Protein 7LA7 (pdb70)

Structure (mmCIF, N/CA/C/O backbone):
data_7LA7
#
_entry.id   7LA7
#
_cell.length_a   52.450
_cell.length_b   38.276
_cell.length_c   78.690
_cell.angle_alpha   90.000
_cell.angle_beta   103.794
_cell.angle_gamma   90.000
#
_symmetry.space_group_name_H-M   'C 1 2 1'
#
loop_
_entity.id
_entity.type
_entity.pdbx_description
1 polymer 'variable lymphocyte receptor O6'
2 non-polymer 'PHOSPHATE ION'
3 water water
#
loop_
_atom_site.group_PDB
_atom_site.id
_atom_site.type_symbol
_atom_site.label_atom_id
_atom_site.label_alt_id
_atom_site.label_comp_id
_atom_site.label_asym_id
_atom_site.l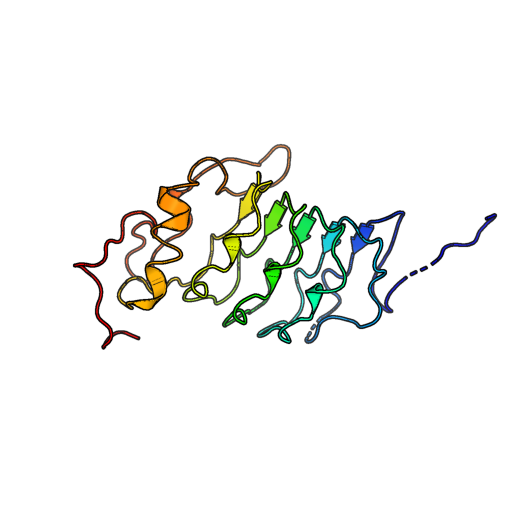abel_entity_id
_atom_site.label_seq_id
_atom_site.pdbx_PDB_ins_code
_atom_site.Cartn_x
_atom_site.Cartn_y
_atom_site.Cartn_z
_atom_site.occupancy
_atom_site.B_iso_or_equiv
_atom_site.auth_seq_id
_atom_site.auth_comp_id
_atom_site.auth_asym_id
_atom_site.auth_atom_id
_atom_site.pdbx_PDB_model_num
ATOM 1 N N . HIS A 1 7 ? -5.44656 -1.39407 43.86859 1.000 38.38487 -5 HIS A N 1
ATOM 2 C CA . HIS A 1 7 ? -4.59721 -2.23299 44.71072 1.000 38.90487 -5 HIS A CA 1
ATOM 3 C C . HIS A 1 7 ? -3.73569 -1.39702 45.66281 1.000 35.26487 -5 HIS A C 1
ATOM 4 O O . HIS A 1 7 ? -3.01335 -0.49199 45.23966 1.000 36.23487 -5 HIS A O 1
ATOM 11 N N . HIS A 1 8 ? -3.78441 -1.73951 46.94755 1.000 28.50487 -4 HIS A N 1
ATOM 12 C CA . HIS A 1 8 ? -3.13945 -0.93972 47.98597 1.000 26.17487 -4 HIS A CA 1
ATOM 13 C C . HIS A 1 8 ? -1.61420 -0.97753 47.86137 1.000 27.80487 -4 HIS A C 1
ATOM 14 O O . HIS A 1 8 ? -1.00435 -2.05203 47.91561 1.000 26.87487 -4 HIS A O 1
ATOM 21 N N . HIS A 1 9 ? -0.99687 0.20138 47.70729 1.000 25.53487 -3 HIS A N 1
ATOM 22 C CA . HIS A 1 9 ? 0.46320 0.32345 47.65320 1.000 26.81487 -3 HIS A CA 1
ATOM 23 C C . HIS A 1 9 ? 1.04739 -0.62224 46.60551 1.000 27.54487 -3 HIS A C 1
ATOM 24 O O . HIS A 1 9 ? 1.97412 -1.38715 46.86901 1.000 26.31487 -3 HIS A O 1
ATOM 31 N N . HIS A 1 10 ? 0.47865 -0.57390 45.40203 1.000 29.88487 -2 HIS A N 1
ATOM 32 C CA . HIS A 1 10 ? 0.89012 -1.48997 44.34396 1.000 33.79487 -2 HIS A CA 1
ATOM 33 C C . HIS A 1 10 ? 0.58192 -0.84570 43.00105 1.000 38.88487 -2 HIS A C 1
ATOM 34 O O . HIS A 1 10 ? -0.57036 -0.48491 42.74488 1.000 38.42487 -2 HIS A O 1
ATOM 41 N N . HIS A 1 11 ? 1.59003 -0.70612 42.14305 1.000 43.13487 -1 HIS A N 1
ATOM 42 C CA . HIS A 1 11 ? 1.35425 -0.20753 40.79626 1.000 47.15487 -1 HIS A CA 1
ATOM 43 C C . HIS A 1 11 ? 1.84475 -1.21960 39.76747 1.000 47.63487 -1 HIS A C 1
ATOM 44 O O . HIS A 1 11 ? 2.60912 -2.13474 40.08168 1.000 46.68487 -1 HIS A O 1
ATOM 51 N N . GLY A 1 12 ? 1.37756 -1.05039 38.53000 1.000 47.51487 0 GLY A N 1
ATOM 52 C CA . GLY A 1 12 ? 1.68217 -1.98363 37.45264 1.000 47.17487 0 GLY A CA 1
ATOM 53 C C . GLY A 1 12 ? 3.12267 -1.99094 36.97543 1.000 46.34487 0 GLY A C 1
ATOM 54 O O . GLY A 1 12 ? 3.95543 -1.24209 37.48699 1.000 47.28487 0 GLY A O 1
ATOM 55 N N . CYS A 1 14 ? 6.30087 -0.63236 34.68556 1.000 45.36874 2 CYS A N 1
ATOM 56 C CA . CYS A 1 14 ? 7.09130 0.54048 34.29277 1.000 40.66962 2 CYS A CA 1
ATOM 57 C C . CYS A 1 14 ? 8.51271 0.17427 33.86665 1.000 39.82439 2 CYS A C 1
ATOM 58 O O . CYS A 1 14 ? 9.22170 -0.51639 34.60558 1.000 41.38177 2 CYS A O 1
ATOM 61 N N . PRO A 1 15 ? 8.93202 0.65433 32.69142 1.000 35.48223 3 PRO A N 1
ATOM 62 C CA . PRO A 1 15 ? 10.30184 0.38999 32.22941 1.000 36.49145 3 PRO A CA 1
ATOM 63 C C . PRO A 1 15 ? 11.33616 0.93180 33.20394 1.000 37.27645 3 PRO A C 1
ATOM 64 O O . PRO A 1 15 ? 11.16559 2.00630 33.78381 1.000 36.15075 3 PRO A O 1
ATOM 68 N N . SER A 1 16 ? 12.41716 0.17207 33.38424 1.000 43.03276 4 SER A N 1
ATOM 69 C CA . SER A 1 16 ? 13.48748 0.60236 34.27355 1.000 44.56196 4 SER A CA 1
ATOM 70 C C . SER A 1 16 ? 14.05538 1.93389 33.81133 1.000 42.14315 4 SER A C 1
ATOM 71 O O . SER A 1 16 ? 14.19385 2.18035 32.60919 1.000 42.14329 4 SER A O 1
ATOM 74 N N . GLN A 1 17 ? 14.36313 2.80030 34.77845 1.000 44.15863 5 GLN A N 1
ATOM 75 C CA . GLN A 1 17 ? 14.82976 4.18157 34.61225 1.000 43.26416 5 GLN A CA 1
ATOM 76 C C . GLN A 1 17 ? 13.72865 5.14074 34.17562 1.000 41.05826 5 GLN A C 1
ATOM 77 O O . GLN A 1 17 ? 13.99309 6.34503 34.04769 1.000 40.36823 5 GLN A O 1
ATOM 83 N N . CYS A 1 18 ? 12.51574 4.66252 33.92164 1.000 31.13681 6 CYS A N 1
ATOM 84 C CA . CYS A 1 18 ? 11.39754 5.54615 33.64147 1.000 28.48457 6 CYS A CA 1
ATOM 85 C C . CYS A 1 18 ? 10.54384 5.68573 34.89440 1.000 29.09253 6 CYS A C 1
ATOM 86 O O . CYS A 1 18 ? 10.68367 4.92468 35.85648 1.000 31.33422 6 CYS A O 1
ATOM 89 N N . SER A 1 19 ? 9.67750 6.68995 34.89076 1.000 28.38846 7 SER A N 1
ATOM 90 C CA A SER A 1 19 ? 8.69216 6.89598 35.94198 0.500 28.40654 7 SER A CA 1
ATOM 91 C CA B SER A 1 19 ? 8.69218 6.86288 35.94455 0.500 28.44562 7 SER A CA 1
ATOM 92 C C . SER A 1 19 ? 7.29729 6.82452 35.33943 1.000 27.28537 7 SER A C 1
ATOM 93 O O . SER A 1 19 ? 7.04466 7.40311 34.27462 1.000 27.30135 7 SER A O 1
ATOM 98 N N . CYS A 1 20 ? 6.39289 6.13613 36.02652 1.000 29.36618 8 CYS A N 1
ATOM 99 C CA . CYS A 1 20 ? 5.05113 5.92026 35.50614 1.000 29.30938 8 CYS A CA 1
ATOM 100 C C . CYS A 1 20 ? 4.01704 6.32449 36.53700 1.000 30.17151 8 CYS A C 1
ATOM 101 O O . CYS A 1 20 ? 4.21324 6.11506 37.73634 1.000 32.47826 8 CYS A O 1
ATOM 104 N N . SER A 1 21 ? 2.91644 6.90604 36.05865 1.000 30.78537 9 SER A N 1
ATOM 105 C CA . SER A 1 21 ? 1.76452 7.21115 36.90192 1.000 31.39541 9 SER A CA 1
ATOM 106 C C . SER A 1 21 ? 0.51639 7.15726 36.03593 1.000 30.54231 9 SER A C 1
ATOM 107 O O . SER A 1 21 ? 0.45940 7.80502 34.98541 1.000 29.30705 9 SER A O 1
ATOM 110 N N . GLY A 1 22 ? -0.48125 6.38969 36.47920 1.000 29.55820 10 GLY A N 1
ATOM 111 C CA . GLY A 1 22 ? -1.64984 6.17172 35.64786 1.000 29.55522 10 GLY A CA 1
ATOM 112 C C . GLY A 1 22 ? -1.27503 5.65994 34.27194 1.000 29.95009 10 GLY A C 1
ATOM 113 O O . GLY A 1 22 ? -0.61592 4.62499 34.14282 1.000 30.16010 10 GLY A O 1
ATOM 114 N N . THR A 1 23 ? -1.67138 6.38923 33.23266 1.000 23.52877 11 THR A N 1
ATOM 115 C CA . THR A 1 23 ? -1.30275 6.04318 31.86760 1.000 22.42292 11 THR A CA 1
ATOM 116 C C . THR A 1 23 ? -0.21276 6.96912 31.31666 1.000 21.91949 11 THR A C 1
ATOM 117 O O . THR A 1 23 ? -0.04063 7.06621 30.09188 1.000 21.89055 11 THR A O 1
ATOM 121 N N . ASP A 1 24 ? 0.53125 7.63765 32.19538 1.000 25.52373 12 ASP A N 1
ATOM 122 C CA . ASP A 1 24 ? 1.68539 8.44533 31.81087 1.000 24.02243 12 ASP A CA 1
ATOM 123 C C . ASP A 1 24 ? 2.95524 7.62104 31.99204 1.000 24.94875 12 ASP A C 1
ATOM 124 O O . ASP A 1 24 ? 3.15905 7.01058 33.04326 1.000 25.47078 12 ASP A O 1
ATOM 129 N N . VAL A 1 25 ? 3.82587 7.64604 30.98767 1.000 19.75821 13 VAL A N 1
ATOM 130 C CA . VAL A 1 25 ? 5.12271 6.97820 31.06210 1.000 20.71686 13 VAL A CA 1
ATOM 131 C C . VAL A 1 25 ? 6.19159 8.01562 30.73836 1.000 19.94126 13 VAL A C 1
ATOM 132 O O . VAL A 1 25 ? 6.27321 8.50341 29.60102 1.000 18.68568 13 VAL A O 1
ATOM 136 N N . ASN A 1 26 ? 7.00602 8.36407 31.73320 1.000 23.56077 14 ASN A N 1
ATOM 137 C CA . ASN A 1 26 ? 8.02528 9.40380 31.56528 1.000 22.97495 14 ASN A CA 1
ATOM 138 C C . ASN A 1 26 ? 9.39681 8.73625 31.46525 1.000 24.46634 14 ASN A C 1
ATOM 139 O O . ASN A 1 26 ? 9.97570 8.32152 32.47301 1.000 25.45256 14 ASN A O 1
ATOM 144 N N . CYS A 1 27 ? 9.91009 8.62852 30.23606 1.000 21.66177 15 CYS A N 1
ATOM 145 C CA . CYS A 1 27 ? 11.23483 8.09028 29.96954 1.000 23.32661 15 CYS A CA 1
ATOM 146 C C . CYS A 1 27 ? 12.18056 9.17724 29.49407 1.000 23.91028 15 CYS A C 1
ATOM 147 O O . CYS A 1 27 ? 13.17470 8.88339 28.82070 1.000 24.71653 15 CYS A O 1
ATOM 150 N N . ASP A 1 28 ? 11.88565 10.42364 29.84781 1.000 24.51486 16 ASP A N 1
ATOM 151 C CA . ASP A 1 28 ? 12.69137 11.55611 29.42284 1.000 24.01804 16 ASP A CA 1
ATOM 152 C C . ASP A 1 28 ? 13.99602 11.59007 30.20306 1.000 25.65036 16 ASP A C 1
ATOM 153 O O . ASP A 1 28 ? 13.99743 11.52357 31.43292 1.000 25.92658 16 ASP A O 1
ATOM 158 N N . GLY A 1 29 ? 15.10772 11.70994 29.48622 1.000 23.94484 17 GLY A N 1
ATOM 159 C CA . GLY A 1 29 ? 16.38057 11.93307 30.14533 1.000 28.25058 17 GLY A CA 1
ATOM 160 C C . GLY A 1 29 ? 16.99412 10.70313 30.75419 1.000 30.75210 17 GLY A C 1
ATOM 161 O O . GLY A 1 29 ? 17.77243 10.81342 31.70694 1.000 31.66052 17 GLY A O 1
ATOM 162 N N . ALA A 1 30 ? 16.65331 9.52380 30.26228 1.000 34.24814 18 ALA A N 1
ATOM 163 C CA . ALA A 1 30 ? 17.30246 8.30592 30.71961 1.000 36.63951 18 ALA A CA 1
ATOM 164 C C . ALA A 1 30 ? 18.48504 7.89703 29.83545 1.000 39.43290 18 ALA A C 1
ATOM 165 O O . ALA A 1 30 ? 19.01553 6.79815 30.01060 1.000 41.48858 18 ALA A O 1
ATOM 167 N N . ARG A 1 31 ? 18.93793 8.77614 28.93711 1.000 39.35962 19 ARG A N 1
ATOM 168 C CA . ARG A 1 31 ? 19.74002 8.40443 27.76435 1.000 39.58831 19 ARG A CA 1
ATOM 169 C C . ARG A 1 31 ? 18.90396 7.52334 26.83887 1.000 39.79949 19 ARG A C 1
ATOM 170 O O . ARG A 1 31 ? 19.00072 6.30338 26.85581 1.000 41.74664 19 ARG A O 1
ATOM 172 N N . ALA A 1 33 ? 19.61996 5.44558 24.31161 1.000 44.18857 21 ALA A N 1
ATOM 173 C CA . ALA A 1 33 ? 20.06704 5.34438 22.92746 1.000 43.93927 21 ALA A CA 1
ATOM 174 C C . ALA A 1 33 ? 19.08633 4.49554 22.12350 1.000 44.27764 21 ALA A C 1
ATOM 175 O O . ALA A 1 33 ? 19.17794 4.40709 20.88418 1.000 44.01672 21 ALA A O 1
ATOM 177 N N . SER A 1 34 ? 18.14345 3.87631 22.83618 1.000 42.92960 22 SER A N 1
ATOM 178 C CA . SER A 1 34 ? 17.14701 2.99636 22.23795 1.000 42.58570 22 SER A CA 1
ATOM 179 C C . SER A 1 34 ? 15.87990 3.09417 23.07331 1.000 41.36690 22 SER A C 1
ATOM 180 O O . SER A 1 34 ? 15.94223 3.38490 24.26474 1.000 41.92110 22 SER A O 1
ATOM 183 N N . VAL A 1 35 ? 14.73538 2.87352 22.43997 1.000 38.76237 23 VAL A N 1
ATOM 184 C CA . VAL A 1 35 ? 13.45363 2.95212 23.15671 1.000 36.81156 23 VAL A CA 1
ATOM 185 C C . VAL A 1 35 ? 13.34840 1.78130 24.13052 1.000 37.45270 23 VAL A C 1
ATOM 186 O O . VAL A 1 35 ? 13.54437 0.62265 23.72033 1.000 38.12045 23 VAL A O 1
ATOM 190 N N . PRO A 1 36 ? 13.02950 2.01457 25.40645 1.000 33.30910 24 PRO A N 1
ATOM 191 C 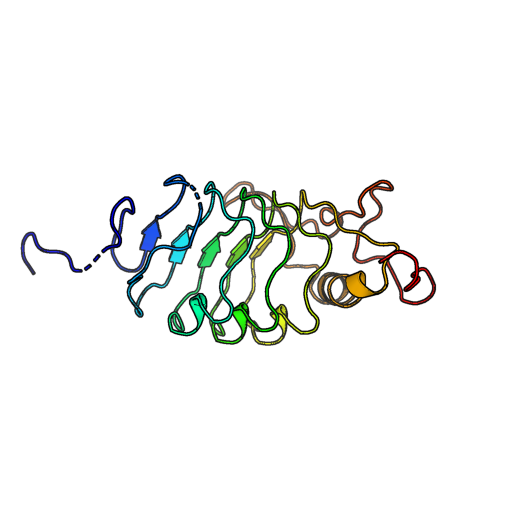CA . PRO A 1 36 ? 12.92680 0.89763 26.34806 1.000 34.52253 24 PRO A CA 1
ATOM 192 C C . PRO A 1 36 ? 11.85828 -0.09771 25.93304 1.000 33.67056 24 PRO A C 1
ATOM 193 O O . PRO A 1 36 ? 10.86183 0.25023 25.29633 1.000 31.24806 24 PRO A O 1
ATOM 197 N N . ALA A 1 37 ? 12.08607 -1.35292 26.30497 1.000 46.03094 25 ALA A N 1
ATOM 198 C CA . ALA A 1 37 ? 11.11591 -2.41319 26.09705 1.000 46.81058 25 ALA A CA 1
ATOM 199 C C . ALA A 1 37 ? 10.01021 -2.34494 27.14773 1.000 47.36038 25 ALA A C 1
ATOM 200 O O . ALA A 1 37 ? 10.17419 -1.76886 28.22858 1.000 47.76944 25 ALA A O 1
ATOM 202 N N . ALA A 1 38 ? 8.86614 -2.93525 26.80215 1.000 34.84393 26 ALA A N 1
ATOM 203 C CA . ALA A 1 38 ? 7.76591 -3.17188 27.73733 1.000 36.07292 26 ALA A CA 1
ATOM 204 C C . ALA A 1 38 ? 7.14296 -1.87102 28.23633 1.000 34.60491 26 ALA A C 1
ATOM 205 O O . ALA A 1 38 ? 6.81784 -1.72452 29.41943 1.000 35.71886 26 ALA A O 1
ATOM 207 N N . ILE A 1 39 ? 6.97331 -0.91721 27.33564 1.000 28.69647 27 ILE A N 1
ATOM 208 C CA . ILE A 1 39 ? 6.07762 0.19269 27.64943 1.000 27.33002 27 ILE A CA 1
ATOM 209 C C . ILE A 1 39 ? 4.64419 -0.32915 27.62955 1.000 27.44789 27 ILE A C 1
ATOM 210 O O . ILE A 1 39 ? 4.23824 -0.95058 26.63820 1.000 27.95059 27 ILE A O 1
ATOM 215 N N . PRO A 1 40 ? 3.85253 -0.11866 28.67704 1.000 28.23751 28 PRO A N 1
ATOM 216 C CA . PRO A 1 40 ? 2.53188 -0.76496 28.74807 1.000 29.15407 28 PRO A CA 1
ATOM 217 C C . PRO A 1 40 ? 1.63770 -0.36725 27.57919 1.000 27.74537 28 PRO A C 1
ATOM 218 O O . PRO A 1 40 ? 1.64083 0.77814 27.13438 1.000 26.72573 28 PRO A O 1
ATOM 222 N N . ILE A 1 41 ? 0.87205 -1.33287 27.06323 1.000 29.35870 29 ILE A N 1
ATOM 223 C CA . ILE A 1 41 ? 0.06573 -1.04271 25.88216 1.000 28.48285 29 ILE A CA 1
ATOM 224 C C . ILE A 1 41 ? -1.10810 -0.12879 26.19291 1.000 28.52491 29 ILE A C 1
ATOM 225 O O . ILE A 1 41 ? -1.76001 0.37774 25.26756 1.000 28.05416 29 ILE A O 1
ATOM 230 N N . THR A 1 42 ? -1.38675 0.11308 27.46768 1.000 25.74299 30 THR A N 1
ATOM 231 C CA . THR A 1 42 ? -2.42317 1.05006 27.86661 1.000 26.01136 30 THR A CA 1
ATOM 232 C C . THR A 1 42 ? -1.91484 2.47723 27.97760 1.000 24.11840 30 THR A C 1
ATOM 233 O O . THR A 1 42 ? -2.68798 3.36318 28.35849 1.000 25.34154 30 THR A O 1
ATOM 237 N N . THR A 1 43 ? -0.63777 2.71068 27.68211 1.000 22.86624 31 THR A N 1
ATOM 238 C CA . THR A 1 43 ? -0.04627 4.02787 27.84731 1.000 21.47373 31 THR A CA 1
ATOM 239 C C . THR A 1 43 ? -0.75247 5.04699 26.96622 1.000 20.78261 31 THR A C 1
ATOM 240 O O . THR A 1 43 ? -0.97633 4.80063 25.77997 1.000 21.10922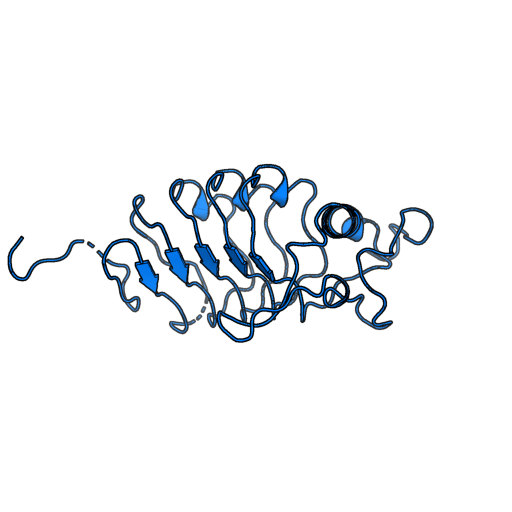 31 THR A O 1
ATOM 244 N N . GLN A 1 44 ? -1.10816 6.19271 27.54432 1.000 21.25227 32 GLN A N 1
ATOM 245 C CA . GLN A 1 44 ? -1.66931 7.29997 26.77480 1.000 21.47281 32 GLN A CA 1
ATOM 246 C C . GLN A 1 44 ? -0.70999 8.45596 26.53817 1.000 20.37690 32 GLN A C 1
ATOM 247 O O . GLN A 1 44 ? -0.80635 9.11905 25.50535 1.000 20.10985 32 GLN A O 1
ATOM 253 N N . ARG A 1 45 ? 0.20006 8.74518 27.46734 1.000 19.63422 33 ARG A N 1
ATOM 254 C CA . ARG A 1 45 ? 1.17088 9.81154 27.24624 1.000 18.53864 33 ARG A CA 1
ATOM 255 C C . ARG A 1 45 ? 2.57133 9.25906 27.47316 1.000 18.56021 33 ARG A C 1
ATOM 256 O O . ARG A 1 45 ? 2.84075 8.66975 28.51998 1.000 19.14364 33 ARG A O 1
ATOM 264 N N . LEU A 1 46 ? 3.45340 9.46236 26.49609 1.000 15.19827 34 LEU A N 1
ATOM 265 C CA . LEU A 1 46 ? 4.78515 8.86324 26.49885 1.000 15.22929 34 LEU A CA 1
ATOM 266 C C . LEU A 1 46 ? 5.83129 9.94056 26.22880 1.000 14.54324 34 LEU A C 1
ATOM 267 O O . LEU A 1 46 ? 5.80787 10.58325 25.16694 1.000 14.19003 34 LEU A O 1
ATOM 272 N N . TRP A 1 47 ? 6.76198 10.11714 27.17472 1.000 16.83015 35 TRP A N 1
ATOM 273 C CA . TRP A 1 47 ? 7.91036 11.00728 26.98288 1.000 16.32672 35 TRP A CA 1
ATOM 274 C C . TRP A 1 47 ? 9.15264 10.19088 26.63263 1.000 16.83408 35 TRP A C 1
ATOM 275 O O . TRP A 1 47 ? 9.63414 9.39701 27.45498 1.000 17.37630 35 TRP A O 1
ATOM 286 N N . LEU A 1 48 ? 9.70730 10.42610 25.43436 1.000 15.27463 36 LEU A N 1
ATOM 287 C CA . LEU A 1 48 ? 10.98488 9.83733 25.03930 1.000 15.50094 36 LEU A CA 1
ATOM 288 C C . LEU A 1 48 ? 12.01085 10.92063 24.71619 1.000 15.01020 36 LEU A C 1
ATOM 289 O O . LEU A 1 48 ? 13.01096 10.65736 24.03889 1.000 15.09402 36 LEU A O 1
ATOM 294 N N . SER A 1 49 ? 11.75357 12.12682 25.18346 1.000 16.93760 37 SER A N 1
ATOM 295 C CA . SER A 1 49 ? 12.59510 13.27511 24.92435 1.000 17.61773 37 SER A CA 1
ATOM 296 C C . SER A 1 49 ? 13.90854 13.19538 25.71359 1.000 18.32155 37 SER A C 1
ATOM 297 O O . SER A 1 49 ? 14.04680 12.47586 26.71145 1.000 18.10106 37 SER A O 1
ATOM 300 N N . ASN A 1 50 ? 14.90302 13.93458 25.22737 1.000 21.50613 38 ASN A N 1
ATOM 301 C CA . ASN A 1 50 ? 16.14981 14.11354 25.97538 1.000 21.91367 38 ASN A CA 1
ATOM 302 C C . ASN A 1 50 ? 16.85942 12.77868 26.18441 1.000 21.83993 38 ASN A C 1
ATOM 303 O O . ASN A 1 50 ? 17.37781 12.47817 27.2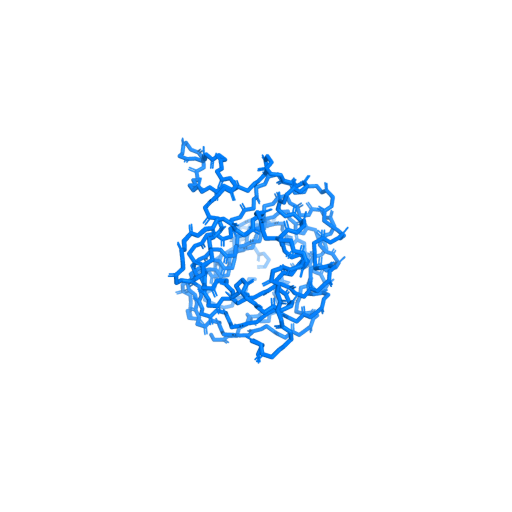5884 1.000 23.72075 38 ASN A O 1
ATOM 308 N N . ASN A 1 51 ? 16.87241 11.96233 25.14323 1.000 20.64690 39 ASN A N 1
ATOM 309 C CA . ASN A 1 51 ? 17.56907 10.69540 25.19826 1.000 20.66193 39 ASN A CA 1
ATOM 310 C C . ASN A 1 51 ? 18.64412 10.71956 24.12565 1.000 21.13488 39 ASN A C 1
ATOM 311 O O . ASN A 1 51 ? 19.08888 11.79118 23.70704 1.000 21.98782 39 ASN A O 1
ATOM 316 N N . GLN A 1 52 ? 19.11586 9.57656 23.71654 1.000 23.09279 40 GLN A N 1
ATOM 317 C CA . GLN A 1 52 ? 20.21151 9.61522 22.77164 1.000 23.67946 40 GLN A CA 1
ATOM 318 C C . GLN A 1 52 ? 19.79985 9.10789 21.41639 1.000 22.79172 40 GLN A C 1
ATOM 319 O O . GLN A 1 52 ? 20.63361 8.57343 20.68277 1.000 24.60715 40 GLN A O 1
ATOM 325 N N . LEU A 1 53 ? 18.52274 9.26457 21.06279 1.000 15.57158 41 LEU A N 1
ATOM 326 C CA . LEU A 1 53 ? 18.01277 8.52375 19.91721 1.000 15.34269 41 LEU A CA 1
ATOM 327 C C . LEU A 1 53 ? 18.46331 9.17159 18.61472 1.000 14.72751 41 LEU A C 1
ATOM 328 O O . LEU A 1 53 ? 18.24660 10.36517 18.38889 1.000 15.03850 41 LEU A O 1
ATOM 333 N N . THR A 1 54 ? 19.06854 8.37240 17.73162 1.000 15.42682 42 THR A N 1
ATOM 334 C CA . THR A 1 54 ? 19.35349 8.85233 16.38469 1.000 15.33499 42 THR A CA 1
ATOM 335 C C . THR A 1 54 ? 18.51047 8.15783 15.33177 1.000 15.49834 42 THR A C 1
ATOM 336 O O . THR A 1 54 ? 18.46059 8.63374 14.19431 1.000 15.56461 42 THR A O 1
ATOM 340 N N . LYS A 1 55 ? 17.87240 7.04328 15.68254 1.000 18.23514 43 LYS A N 1
ATOM 341 C CA . LYS A 1 55 ? 16.94936 6.33778 14.80318 1.000 17.82579 43 LYS A CA 1
ATOM 342 C C . LYS A 1 55 ? 15.90639 5.64545 15.67122 1.000 18.19122 43 LYS A C 1
ATOM 343 O O . LYS A 1 55 ? 16.07304 5.51248 16.88478 1.000 19.08202 43 LYS A O 1
ATOM 349 N N . LEU A 1 56 ? 14.85361 5.15574 15.03628 1.000 15.86817 44 LEU A N 1
ATOM 350 C CA . LEU A 1 56 ? 13.83866 4.35239 15.70998 1.000 16.17156 44 LEU A CA 1
ATOM 351 C C . LEU A 1 56 ? 13.69146 3.02341 14.98653 1.000 16.51481 44 LEU A C 1
ATOM 352 O O . LEU A 1 56 ? 13.81699 2.96830 13.75929 1.000 17.94423 44 LEU A O 1
ATOM 357 N N . ASP A 1 57 ? 13.44651 1.95539 15.73695 1.000 19.07915 45 ASP A N 1
ATOM 358 C CA . ASP A 1 57 ? 13.07207 0.69044 15.12153 1.000 19.97460 45 ASP A CA 1
ATOM 359 C C . ASP A 1 57 ? 11.72188 0.83795 14.42001 1.000 20.19545 45 ASP A C 1
ATOM 360 O O . ASP A 1 57 ? 10.79424 1.38567 15.00767 1.000 20.67641 45 ASP A O 1
ATOM 365 N N . PRO A 1 58 ? 11.57958 0.40041 13.16829 1.000 20.52481 46 PRO A N 1
ATOM 366 C CA . PRO A 1 58 ? 10.25014 0.43148 12.54908 1.000 20.15694 46 PRO A CA 1
ATOM 367 C C . PRO A 1 58 ? 9.30300 -0.39031 13.41067 1.000 21.53511 46 PRO A C 1
ATOM 368 O O . PRO A 1 58 ? 9.67673 -1.43615 13.93759 1.000 23.13651 46 PRO A O 1
ATOM 372 N N . GLY A 1 59 ? 8.08430 0.07994 13.56824 1.000 23.32095 47 GLY A N 1
ATOM 373 C CA . GLY A 1 59 ? 7.13755 -0.67642 14.37420 1.000 23.61397 47 GLY A CA 1
ATOM 374 C C . GLY A 1 59 ? 7.24743 -0.49050 15.87841 1.000 22.55217 47 GLY A C 1
ATOM 375 O O . GLY A 1 59 ? 6.42370 -1.06621 16.61024 1.000 23.79140 47 GLY A O 1
ATOM 376 N N . VAL A 1 60 ? 8.21850 0.30548 16.36081 1.000 18.87723 48 VAL A N 1
ATOM 377 C CA . VAL A 1 60 ? 8.46636 0.42703 17.80108 1.000 19.27375 48 VAL A CA 1
ATOM 378 C C . VAL A 1 60 ? 7.20139 0.84185 18.56270 1.000 19.44266 48 VAL A C 1
ATOM 379 O O . VAL A 1 60 ? 6.97448 0.37811 19.68535 1.000 20.34203 48 VAL A O 1
ATOM 383 N N . PHE A 1 61 ? 6.32536 1.64688 17.94617 1.000 16.21619 49 PHE A N 1
ATOM 384 C CA . PHE A 1 61 ? 5.12300 2.17029 18.59573 1.000 16.74339 49 PHE A CA 1
ATOM 385 C C . PHE A 1 61 ? 3.85187 1.40251 18.25150 1.000 18.12149 49 PHE A C 1
ATOM 386 O O . PHE A 1 61 ? 2.76646 1.80081 18.70543 1.000 19.02235 49 PHE A O 1
ATOM 394 N N . ASP A 1 62 ? 3.94854 0.31662 17.48199 1.000 23.79600 50 ASP A N 1
ATOM 395 C CA . ASP A 1 62 ? 2.74875 -0.25285 16.86136 1.000 24.44017 50 ASP A CA 1
ATOM 396 C C . ASP A 1 62 ? 1.76479 -0.81537 17.87651 1.000 25.66858 50 ASP A C 1
ATOM 397 O O . ASP A 1 62 ? 0.55969 -0.87138 17.59771 1.000 26.97793 50 ASP A O 1
ATOM 402 N N . SER A 1 63 ? 2.23354 -1.22410 19.04978 1.000 23.00751 51 SER A N 1
ATOM 403 C CA . SER A 1 63 ? 1.32284 -1.73262 20.06978 1.000 24.50772 51 SER A CA 1
ATOM 404 C C . SER A 1 63 ? 0.71772 -0.63146 20.92925 1.000 23.29459 51 SER A C 1
ATOM 405 O O . SER A 1 63 ? -0.24607 -0.89678 21.66689 1.000 24.09188 51 SER A O 1
ATOM 408 N N . LEU A 1 64 ? 1.23332 0.59279 20.83969 1.000 19.72117 52 LEU A N 1
ATOM 409 C CA . LEU A 1 64 ? 0.81694 1.64552 21.75254 1.000 19.32481 52 LEU A CA 1
ATOM 410 C C . LEU A 1 64 ? -0.35320 2.42842 21.15219 1.000 19.27568 52 LEU A C 1
ATOM 411 O O . LEU A 1 64 ? -0.28532 3.64132 20.96640 1.000 18.92394 52 LEU A O 1
ATOM 416 N N . THR A 1 65 ? -1.44907 1.70147 20.86818 1.000 20.21865 53 THR A N 1
ATOM 417 C CA . THR A 1 65 ? -2.52635 2.26178 20.04705 1.000 20.77860 53 THR A CA 1
ATOM 418 C C . THR A 1 65 ? -3.36346 3.28371 20.79379 1.000 20.53307 53 THR A C 1
ATOM 419 O O . THR A 1 65 ? -4.17262 3.97919 20.16371 1.000 21.65825 53 THR A O 1
ATOM 423 N N . GLN A 1 66 ? -3.21271 3.38549 22.11040 1.000 21.69746 54 GLN A N 1
ATOM 424 C CA . GLN A 1 66 ? -3.97237 4.35224 22.88448 1.000 22.61326 54 GLN A CA 1
ATOM 425 C C . GLN A 1 66 ? -3.22324 5.66680 23.10904 1.000 20.38521 54 GLN A C 1
ATOM 426 O O . GLN A 1 66 ? -3.74278 6.53273 23.82024 1.000 21.13355 54 GLN A O 1
ATOM 432 N N . LEU A 1 67 ? -2.03386 5.83679 22.53318 1.000 16.71321 55 LEU A N 1
ATOM 433 C CA . LEU A 1 67 ? -1.27444 7.06616 22.75088 1.000 16.06644 55 LEU A CA 1
ATOM 434 C C . LEU A 1 67 ? -2.04027 8.29503 22.27665 1.000 16.15744 55 LEU A C 1
ATOM 435 O O . LEU A 1 67 ? -2.56343 8.33114 21.15916 1.000 15.89446 55 LEU A O 1
ATOM 440 N N . THR A 1 68 ? -2.06290 9.32326 23.11822 1.000 18.19529 56 THR A N 1
ATOM 441 C CA . THR A 1 68 ? -2.56733 10.62554 22.72374 1.000 17.67279 56 THR A CA 1
ATOM 442 C C . THR A 1 68 ? -1.48563 11.69366 22.72570 1.000 16.72050 56 THR A C 1
ATOM 443 O O . THR A 1 68 ? -1.66245 12.72338 22.07726 1.000 17.02444 56 THR A O 1
ATOM 447 N N . THR A 1 69 ? -0.39435 11.48221 23.46875 1.000 15.45873 57 THR A N 1
ATOM 448 C CA . THR A 1 69 ? 0.75890 12.37999 23.48053 1.000 15.19302 57 THR A CA 1
ATOM 449 C C . THR A 1 69 ? 2.03846 11.57050 23.27536 1.000 15.23845 57 THR A C 1
ATOM 450 O O . THR A 1 69 ? 2.25049 10.57633 23.97124 1.000 15.55982 57 THR A O 1
ATOM 454 N N . LEU A 1 70 ? 2.89395 11.99393 22.34151 1.000 12.62672 58 LEU A N 1
ATOM 455 C CA . LEU A 1 70 ? 4.20775 11.35986 22.11916 1.000 12.47679 58 LEU A CA 1
ATOM 456 C C . LEU A 1 70 ? 5.26371 12.44321 21.97035 1.000 12.70517 58 LEU A C 1
ATOM 457 O O . LEU A 1 70 ? 5.17998 13.25647 21.04188 1.000 12.17299 58 LEU A O 1
ATOM 462 N N . TYR A 1 71 ? 6.26730 12.43856 22.85412 1.000 13.98946 59 TYR A N 1
ATOM 463 C CA . TYR A 1 71 ? 7.35141 13.42067 22.80135 1.000 14.34161 59 TYR A CA 1
ATOM 464 C C . TYR A 1 71 ? 8.65363 12.74878 22.40138 1.000 14.52694 59 TYR A C 1
ATOM 465 O O . TYR A 1 71 ? 9.14021 11.85178 23.09848 1.000 14.61633 59 TYR A O 1
ATOM 474 N N . LEU A 1 72 ? 9.21112 13.17714 21.27392 1.000 13.16513 60 LEU A N 1
ATOM 475 C CA . LEU A 1 72 ? 10.51665 12.70855 20.82054 1.000 12.88057 60 LEU A CA 1
ATOM 476 C C . LEU A 1 72 ? 11.49739 13.86774 20.71335 1.000 13.22487 60 LEU A C 1
ATOM 477 O O . LEU A 1 72 ? 12.54821 13.74556 20.07664 1.000 13.09838 60 LEU A O 1
ATOM 482 N N . SER A 1 73 ? 11.14692 14.99280 21.32647 1.000 14.29174 61 SER A N 1
ATOM 483 C CA . SER A 1 73 ? 11.91989 16.22077 21.22192 1.000 13.80556 61 SER A CA 1
ATOM 484 C C . SER A 1 73 ? 13.29863 16.06945 21.83509 1.000 14.40707 61 SER A C 1
ATOM 485 O O . SER A 1 73 ? 13.49519 15.33879 22.80174 1.000 15.41611 61 SER A O 1
ATOM 488 N N . ASN A 1 74 ? 14.24035 16.87181 21.33984 1.000 17.93094 62 ASN A N 1
ATOM 489 C CA . ASN A 1 74 ? 15.61031 16.93459 21.88615 1.000 19.17523 62 ASN A CA 1
ATOM 490 C C . ASN A 1 74 ? 16.24128 15.54277 21.99158 1.000 18.70445 62 ASN A C 1
ATOM 491 O O . ASN A 1 74 ? 16.79401 15.13796 23.02051 1.000 19.98289 62 ASN A O 1
ATOM 496 N N . ASN A 1 75 ? 16.15665 14.81395 20.89485 1.000 13.07261 63 ASN A N 1
ATOM 497 C CA . ASN A 1 75 ? 17.05034 13.70629 20.61572 1.000 13.83001 63 ASN A CA 1
ATOM 498 C C . ASN A 1 75 ? 18.00609 14.15359 19.51691 1.000 13.90904 63 ASN A C 1
ATOM 499 O O . ASN A 1 75 ? 18.26227 15.35581 19.35629 1.000 14.18861 63 ASN A O 1
ATOM 504 N N . GLN A 1 76 ? 18.57898 13.20011 18.80764 1.000 14.44215 64 GLN A N 1
ATOM 505 C CA . GLN A 1 76 ? 19.40877 13.50625 17.65811 1.000 14.96003 64 GLN A CA 1
ATOM 506 C C . GLN A 1 76 ? 18.90702 12.73134 16.45573 1.000 14.54208 64 GLN A C 1
ATOM 507 O O . GLN A 1 76 ? 19.69033 12.19781 15.65429 1.000 15.06245 64 GLN A O 1
ATOM 513 N N . LEU A 1 77 ? 17.57882 12.65449 16.31429 1.000 12.47637 65 LEU A N 1
ATOM 514 C CA . LEU A 1 77 ? 17.00744 11.78087 15.28774 1.000 12.15523 65 LEU A CA 1
ATOM 515 C C . LEU A 1 77 ? 17.41405 12.24543 13.90525 1.000 12.37504 65 LEU A C 1
ATOM 516 O O . LEU A 1 77 ? 17.22246 13.41694 13.55477 1.000 12.84393 65 LEU A O 1
ATOM 521 N N . THR A 1 78 ? 17.97782 11.31765 13.11143 1.000 12.46620 66 THR A N 1
ATOM 522 C CA . THR A 1 78 ? 18.45844 11.63394 11.76026 1.000 12.72622 66 THR A CA 1
ATOM 523 C C . THR A 1 78 ? 17.44609 11.27873 10.68327 1.000 12.89325 66 THR A C 1
ATOM 524 O O . THR A 1 78 ? 17.59308 11.72522 9.54069 1.000 14.12895 66 THR A O 1
ATOM 528 N N . ALA A 1 79 ? 16.49535 10.43288 11.01343 1.000 12.92847 67 ALA A N 1
ATOM 529 C CA . ALA A 1 79 ? 15.48205 9.95009 10.08363 1.000 12.75225 67 ALA A CA 1
ATOM 530 C C . ALA A 1 79 ? 14.41682 9.25981 10.89818 1.000 12.81618 67 ALA A C 1
ATOM 531 O O . ALA A 1 79 ? 14.69191 8.74935 11.99005 1.000 13.26826 67 ALA A O 1
ATOM 533 N N . LEU A 1 80 ? 13.20288 9.23847 10.35497 1.000 12.03513 68 LEU A N 1
ATOM 534 C CA . LEU A 1 80 ? 12.13910 8.38836 10.87866 1.000 12.44694 68 LEU A CA 1
ATOM 535 C C . LEU A 1 80 ? 11.85141 7.24915 9.91227 1.000 12.17711 68 LEU A C 1
ATOM 536 O O . LEU A 1 80 ? 11.93510 7.43462 8.69363 1.000 12.85184 68 LEU A O 1
ATOM 541 N N . PRO A 1 81 ? 11.53194 6.05859 10.40606 1.000 11.28359 69 PRO A N 1
ATOM 542 C CA . PRO A 1 81 ? 11.17883 4.96904 9.48423 1.000 12.23742 69 PRO A CA 1
ATOM 543 C C . PRO A 1 81 ? 9.76695 5.18855 8.94911 1.000 12.86429 69 PRO A C 1
ATOM 544 O O . PRO A 1 81 ? 8.89238 5.68336 9.66365 1.000 12.74013 69 PRO A O 1
ATOM 548 N N . ALA A 1 82 ? 9.57741 4.85869 7.66959 1.000 12.44878 70 ALA A N 1
ATOM 549 C CA . ALA A 1 82 ? 8.25480 4.92164 7.05768 1.000 12.81696 70 ALA A CA 1
ATOM 550 C C . ALA A 1 82 ? 7.22908 4.18550 7.92072 1.000 13.53694 70 ALA A C 1
ATOM 551 O O . ALA A 1 82 ? 7.49410 3.09692 8.43188 1.000 13.21381 70 ALA A O 1
ATOM 553 N N . GLY A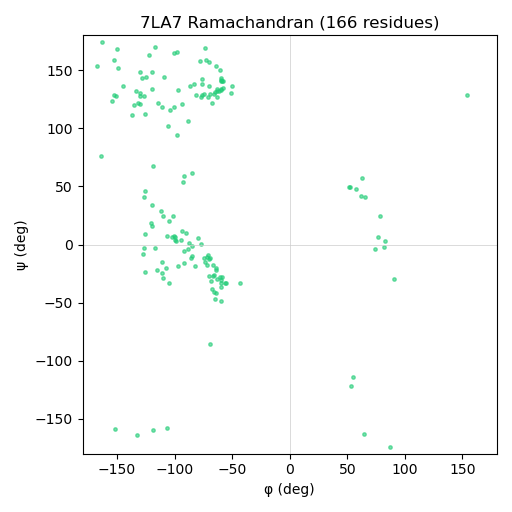 1 83 ? 6.05538 4.80653 8.09344 1.000 12.96012 71 GLY A N 1
ATOM 554 C CA . GLY A 1 83 ? 4.95515 4.18654 8.81737 1.000 13.49244 71 GLY A CA 1
ATOM 555 C C . GLY A 1 83 ? 5.05347 4.15965 10.32684 1.000 12.98865 71 GLY A C 1
ATOM 556 O O . GLY A 1 83 ? 4.18445 3.57052 10.96792 1.000 14.01231 71 GLY A O 1
ATOM 557 N N . VAL A 1 84 ? 6.05462 4.80583 10.92256 1.000 12.42696 72 VAL A N 1
ATOM 558 C CA . VAL A 1 84 ? 6.31319 4.60594 12.34317 1.000 12.05981 72 VAL A CA 1
ATOM 559 C C . VAL A 1 84 ? 5.16066 5.07759 13.22779 1.000 11.99040 72 VAL A C 1
ATOM 560 O O . VAL A 1 84 ? 5.00089 4.56266 14.34108 1.000 13.39958 72 VAL A O 1
ATOM 564 N N . PHE A 1 85 ? 4.29949 5.97432 12.73578 1.000 11.86867 73 PHE A N 1
ATOM 565 C CA . PHE A 1 85 ? 3.17271 6.48937 13.52423 1.000 11.86810 73 PHE A CA 1
ATOM 566 C C . PHE A 1 85 ? 1.81840 5.93828 13.08295 1.000 12.87122 73 PHE A C 1
ATOM 567 O O . PHE A 1 85 ? 0.79002 6.38741 13.60783 1.000 13.02156 73 PHE A O 1
ATOM 575 N N . ASP A 1 86 ? 1.80108 4.96814 12.15712 1.000 14.21400 74 ASP A N 1
ATOM 576 C CA . ASP A 1 86 ? 0.56751 4.55642 11.46421 1.000 14.86914 74 ASP A CA 1
ATOM 577 C C . ASP A 1 86 ? -0.50717 4.02881 12.41854 1.000 15.66259 74 ASP A C 1
ATOM 578 O O . ASP A 1 86 ? -1.71184 4.09931 12.09875 1.000 16.58620 74 ASP A O 1
ATOM 583 N N . LYS A 1 87 ? -0.10376 3.46765 13.55691 1.000 16.34599 75 LYS A N 1
ATOM 584 C CA . LYS A 1 87 ? -1.05327 2.86855 14.49259 1.000 17.95796 75 LYS A CA 1
ATOM 585 C C . LYS A 1 87 ? -1.52952 3.83890 15.55725 1.000 16.83411 75 LYS A C 1
ATOM 586 O O . LYS A 1 87 ? -2.41276 3.48372 16.34610 1.000 17.45369 75 LYS A O 1
ATOM 592 N N . LEU A 1 88 ? -0.97545 5.03789 15.60178 1.000 14.58348 76 LEU A N 1
ATOM 593 C CA . LEU A 1 88 ? -1.25378 5.95093 16.70807 1.000 14.68900 76 LEU A CA 1
ATOM 594 C C . LEU A 1 88 ? -2.41706 6.86997 16.37064 1.000 14.61822 76 LEU A C 1
ATOM 595 O O . LEU A 1 88 ? -2.30676 8.10095 16.41577 1.000 14.89779 76 LEU A O 1
ATOM 600 N N . THR A 1 89 ? -3.53640 6.26846 15.97794 1.000 17.14078 77 THR A N 1
ATOM 601 C CA . THR A 1 89 ? -4.60141 7.03457 15.35496 1.000 18.35574 77 THR A CA 1
ATOM 602 C C . THR A 1 89 ? -5.29083 7.98567 16.32656 1.000 19.50168 77 THR A C 1
ATOM 603 O O . THR A 1 89 ? -6.07327 8.83961 15.88086 1.000 20.87265 77 THR A O 1
ATOM 607 N N . GLN A 1 90 ? -5.03532 7.86334 17.63282 1.000 19.59210 78 GLN A N 1
ATOM 608 C CA . GLN A 1 90 ? -5.65146 8.74902 18.60915 1.000 19.99575 78 GLN A CA 1
ATOM 609 C C . GLN A 1 90 ? -4.70580 9.86053 19.05953 1.000 19.00549 78 GLN A C 1
ATOM 610 O O . GLN A 1 90 ? -5.07655 10.67119 19.92083 1.000 19.73139 78 GLN A O 1
ATOM 616 N N . LEU A 1 91 ? -3.54932 9.96579 18.42257 1.000 15.31412 79 LEU A N 1
ATOM 617 C CA . LEU A 1 91 ? -2.54319 10.93354 18.83203 1.000 14.73175 79 LEU A CA 1
ATOM 618 C C . LEU A 1 91 ? -3.07183 12.36069 18.67846 1.000 15.37969 79 LEU A C 1
ATOM 619 O O . LEU A 1 91 ? -3.66019 12.70693 17.65427 1.000 15.46316 79 LEU A O 1
ATOM 624 N N . LYS A 1 92 ? -2.89024 13.18816 19.71367 1.000 16.31886 80 LYS A N 1
ATOM 625 C CA . LYS A 1 92 ? -3.22425 14.60679 19.64281 1.000 16.40840 80 LYS A CA 1
ATOM 626 C C . LYS A 1 92 ? -2.00263 15.51557 19.64584 1.000 15.95805 80 LYS A C 1
ATOM 627 O O . LYS A 1 92 ? -2.07579 16.63432 19.13174 1.000 16.67170 80 LYS A O 1
ATOM 633 N N . GLU A 1 93 ? -0.91740 15.07938 20.27508 1.000 16.88314 81 GLU A N 1
ATOM 634 C CA . GLU A 1 93 ? 0.28112 15.89249 20.45612 1.000 16.61572 81 GLU A CA 1
ATOM 635 C C . GLU A 1 93 ? 1.48579 15.08384 20.01959 1.000 16.60404 81 GLU A C 1
ATOM 636 O O . GLU A 1 93 ? 1.66034 13.96390 20.48608 1.000 16.30798 81 GLU A O 1
ATOM 642 N N . LEU A 1 94 ? 2.30773 15.65248 19.13386 1.000 11.71383 82 LEU A N 1
ATOM 643 C CA . LEU A 1 94 ? 3.46166 14.94931 18.56896 1.000 11.33649 82 LEU A CA 1
ATOM 644 C C . LEU A 1 94 ? 4.64485 15.91245 18.54838 1.000 11.20043 82 LEU A C 1
ATOM 645 O O . LEU A 1 94 ? 4.64008 16.90376 17.79504 1.000 11.71154 82 LEU A O 1
ATOM 650 N N . GLY A 1 95 ? 5.64845 15.64684 19.38232 1.000 11.02115 83 GLY A N 1
ATOM 651 C CA . GLY A 1 95 ? 6.81269 16.51444 19.48175 1.000 11.38722 83 GLY A CA 1
ATOM 652 C C . GLY A 1 95 ? 8.02864 15.93387 18.79314 1.000 10.92316 83 GLY A C 1
ATOM 653 O O . GLY A 1 95 ? 8.53669 14.86924 19.17940 1.000 10.92024 83 GLY A O 1
ATOM 654 N N . LEU A 1 96 ? 8.48739 16.62484 17.74425 1.000 11.22085 84 LEU A N 1
ATOM 655 C CA . LEU A 1 96 ? 9.64391 16.17627 16.98802 1.000 11.19061 84 LEU A CA 1
ATOM 656 C C . LEU A 1 96 ? 10.69721 17.27260 16.90496 1.000 11.08618 84 LEU A C 1
ATOM 657 O O . LEU A 1 96 ? 11.68361 17.10446 16.17937 1.000 11.44700 84 LEU A O 1
ATOM 662 N N . ASP A 1 97 ? 10.52003 18.36752 17.64425 1.000 13.14154 85 ASP A N 1
ATOM 663 C CA . ASP A 1 97 ? 11.43834 19.50140 17.57423 1.000 13.29973 85 ASP A CA 1
ATOM 664 C C . ASP A 1 97 ? 12.79614 19.16680 18.19517 1.000 14.25810 85 ASP A C 1
ATOM 665 O O . ASP A 1 97 ? 12.94228 18.26001 19.01842 1.000 14.89185 85 ASP A O 1
ATOM 670 N N . GLN A 1 98 ? 13.80644 19.91124 17.76263 1.000 14.52415 86 GLN A N 1
ATOM 671 C CA . GLN A 1 98 ? 15.16107 19.80439 18.31905 1.000 14.94472 86 GLN A CA 1
ATOM 672 C C . GLN A 1 98 ? 15.72147 18.41213 18.05701 1.000 15.82844 86 GLN A C 1
ATOM 673 O O . GLN A 1 98 ? 16.09998 17.68903 18.96532 1.000 16.35629 86 GLN A O 1
ATOM 679 N N . ASN A 1 99 ? 15.75440 18.05993 16.78116 1.000 11.79654 87 ASN A N 1
ATOM 680 C CA . ASN A 1 99 ? 16.34537 16.80509 16.31787 1.000 10.98738 87 ASN A CA 1
ATOM 681 C C . ASN A 1 99 ? 17.24523 17.13121 15.12528 1.000 11.36053 87 ASN A C 1
ATOM 682 O O . ASN A 1 99 ? 17.63326 18.28189 14.89357 1.000 12.22545 87 ASN A O 1
ATOM 687 N N . GLN A 1 100 ? 17.62112 16.10657 14.35305 1.000 11.60526 88 GLN A N 1
ATOM 688 C CA . GLN A 1 100 ? 18.47188 16.28849 13.18447 1.000 12.08684 88 GLN A CA 1
ATOM 689 C C . GLN A 1 100 ? 17.75543 15.83123 11.91442 1.000 11.82325 88 GLN A C 1
ATOM 690 O O . GLN A 1 100 ? 18.38687 15.37505 10.95180 1.000 12.32998 88 GLN A O 1
ATOM 696 N N . LEU A 1 101 ? 16.43037 16.01615 11.87123 1.000 10.20783 89 LEU A N 1
ATOM 697 C CA . LEU A 1 101 ? 15.64398 15.52879 10.74642 1.000 10.37545 89 LEU A CA 1
ATOM 698 C C . LEU A 1 101 ? 15.80120 16.42177 9.51366 1.000 11.09571 89 LEU A C 1
ATOM 699 O O . LEU A 1 101 ? 15.80188 17.65212 9.60360 1.000 10.81283 89 LEU A O 1
ATOM 704 N N . LYS A 1 102 ? 15.92084 15.79257 8.34613 1.000 10.92047 90 LYS A N 1
ATOM 705 C CA . LYS A 1 102 ? 16.03646 16.53335 7.08712 1.000 11.64008 90 LYS A CA 1
ATOM 706 C C . LYS A 1 102 ? 14.77815 16.45589 6.24181 1.000 11.36037 90 LYS A C 1
ATOM 707 O O . LYS A 1 102 ? 14.57141 17.31707 5.37933 1.000 12.57924 90 LYS A O 1
ATOM 713 N N . SER A 1 103 ? 13.92900 15.45455 6.49295 1.000 10.89634 91 SER A N 1
ATOM 714 C CA . SER A 1 103 ? 12.63888 15.29706 5.82268 1.000 10.02699 91 SER A CA 1
ATOM 715 C C . SER A 1 103 ? 11.80318 14.32942 6.65218 1.000 10.07566 91 SER A C 1
ATOM 716 O O . SER A 1 103 ? 12.29115 13.72158 7.60113 1.000 9.67319 91 SER A O 1
ATOM 719 N N . ILE A 1 104 ? 10.54804 14.16333 6.24276 1.000 11.69855 92 ILE A N 1
ATOM 720 C CA . ILE A 1 104 ? 9.60775 13.22952 6.86195 1.000 11.30277 92 ILE A CA 1
ATOM 721 C C . ILE A 1 104 ? 9.19694 12.22772 5.79204 1.000 12.64414 92 ILE A C 1
ATOM 722 O O . ILE A 1 104 ? 8.87362 12.63233 4.67558 1.000 13.29643 92 ILE A O 1
ATOM 727 N N . PRO A 1 105 ? 9.18496 10.91847 6.06354 1.000 10.18466 93 PRO A N 1
ATOM 728 C CA . PRO A 1 105 ? 8.76158 9.95880 5.02210 1.000 11.29019 93 PRO A CA 1
ATOM 729 C C . PRO A 1 105 ? 7.33346 10.21040 4.56060 1.000 12.10184 93 PRO A C 1
ATOM 730 O O . PRO A 1 105 ? 6.46976 10.57633 5.34847 1.000 11.70047 93 PRO A O 1
ATOM 734 N N . ASP A 1 106 ? 7.11487 10.01147 3.26625 1.000 13.32307 94 ASP A N 1
ATOM 735 C CA . ASP A 1 106 ? 5.82407 10.25302 2.64078 1.000 13.69732 94 ASP A CA 1
ATOM 736 C C . ASP A 1 106 ? 4.71461 9.55114 3.42735 1.000 14.11326 94 ASP A C 1
ATOM 737 O O . ASP A 1 106 ? 4.82848 8.38208 3.79103 1.000 14.00160 94 ASP A O 1
ATOM 742 N N . GLY A 1 107 ? 3.65424 10.29151 3.73236 1.000 10.72228 95 GLY A N 1
ATOM 743 C CA . GLY A 1 107 ? 2.50844 9.68015 4.40130 1.000 10.89190 95 GLY A CA 1
ATOM 744 C C . GLY A 1 107 ? 2.61869 9.53332 5.91087 1.000 10.41905 95 GLY A C 1
ATOM 745 O O . GLY A 1 107 ? 1.69225 8.98089 6.53338 1.000 11.07232 95 GLY A O 1
ATOM 746 N N . ALA A 1 108 ? 3.69633 10.02176 6.53243 1.000 10.30566 96 ALA A N 1
ATOM 747 C CA . ALA A 1 108 ? 3.94943 9.66167 7.92451 1.000 10.93363 96 ALA A CA 1
ATOM 748 C C . ALA A 1 108 ? 2.87315 10.13153 8.88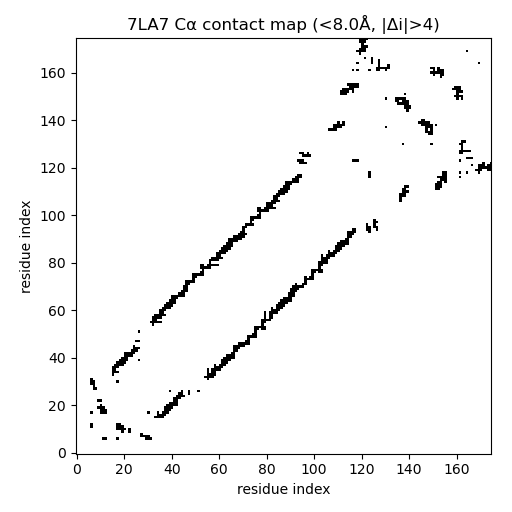354 1.000 10.56159 96 ALA A C 1
ATOM 749 O O . ALA A 1 108 ? 2.71279 9.52302 9.94392 1.000 11.39874 96 ALA A O 1
ATOM 751 N N . PHE A 1 109 ? 2.19767 11.24349 8.58044 1.000 11.52734 97 PHE A N 1
ATOM 752 C CA . PHE A 1 109 ? 1.14447 11.79133 9.43941 1.000 12.41967 97 PHE A CA 1
ATOM 753 C C . PHE A 1 109 ? -0.26216 11.49769 8.93171 1.000 13.52697 97 PHE A C 1
ATOM 754 O O . PHE A 1 109 ? -1.24071 11.99023 9.51451 1.000 13.90783 97 PHE A O 1
ATOM 762 N N . ALA A 1 110 ? -0.38941 10.69306 7.88056 1.000 11.86983 98 ALA A N 1
ATOM 763 C CA . ALA A 1 110 ? -1.67696 10.55263 7.20423 1.000 12.27152 98 ALA A CA 1
ATOM 764 C C . ALA A 1 110 ? -2.71146 9.87737 8.09264 1.000 13.13746 98 ALA A C 1
ATOM 765 O O . ALA A 1 110 ? -3.92478 10.05540 7.88889 1.000 14.08755 98 ALA A O 1
ATOM 767 N N . ARG A 1 111 ? -2.28037 9.04501 9.03067 1.000 17.52895 99 ARG A N 1
ATOM 768 C CA . ARG A 1 111 ? -3.23822 8.31346 9.84559 1.000 18.40057 99 ARG A CA 1
ATOM 769 C C . ARG A 1 111 ? -3.41132 8.93379 11.22610 1.000 19.16256 99 ARG A C 1
ATOM 770 O O . ARG A 1 111 ? -3.87260 8.25753 12.15414 1.000 19.65404 99 ARG A O 1
ATOM 778 N N . LEU A 1 112 ? -3.12820 10.23424 11.35008 1.000 15.78147 100 LEU A N 1
ATOM 779 C CA . LEU A 1 112 ? -3.17974 10.95597 12.62103 1.000 15.53322 100 LEU A CA 1
ATOM 780 C C . LEU A 1 112 ? -4.22125 12.07163 12.54462 1.000 15.85981 100 LEU A C 1
ATOM 781 O O . LEU A 1 112 ? -3.87222 13.26163 12.62121 1.000 16.34771 100 LEU A O 1
ATOM 786 N N . PRO A 1 113 ? -5.50973 11.73312 12.45709 1.000 19.63502 101 PRO A N 1
ATOM 787 C CA . PRO A 1 113 ? -6.50792 12.78160 12.19356 1.000 19.85014 101 PRO A CA 1
ATOM 788 C C . PRO A 1 113 ? -6.79339 13.68250 13.37893 1.000 21.04574 101 PRO A C 1
ATOM 789 O O . PRO A 1 113 ? -7.40678 14.74542 13.18300 1.000 21.95263 101 PRO A O 1
ATOM 793 N N . SER A 1 114 ? -6.39024 13.30302 14.58524 1.000 18.20427 102 SER A N 1
ATOM 794 C CA . SER A 1 114 ? -6.78229 14.01993 15.78922 1.000 19.30777 102 SER A CA 1
ATOM 795 C C . SER A 1 114 ? -5.69889 14.96855 16.30676 1.000 18.46300 102 SER A C 1
ATOM 796 O O . SER A 1 114 ? -5.89391 15.58918 17.36802 1.000 19.42360 102 SER A O 1
ATOM 799 N N . LEU A 1 115 ? -4.59742 15.13939 15.56702 1.000 16.13194 103 LEU A N 1
ATOM 800 C CA . LEU A 1 115 ? -3.53093 16.04934 16.00087 1.000 15.06525 103 LEU A CA 1
ATOM 801 C C . LEU A 1 115 ? -4.03708 17.47187 16.20864 1.000 15.73106 103 LEU A C 1
ATOM 802 O O . LEU A 1 115 ? -4.78198 18.02222 15.38712 1.000 16.14527 103 LEU A O 1
ATOM 807 N N . THR A 1 116 ? -3.62515 18.06322 17.32975 1.000 17.81902 104 THR A N 1
ATOM 808 C CA . THR A 1 116 ? -3.87520 19.46984 17.65043 1.000 17.62995 104 THR A CA 1
ATOM 809 C C . THR A 1 116 ? -2.60504 20.23896 17.98855 1.000 16.67415 104 THR A C 1
ATOM 810 O O . THR A 1 116 ? -2.60061 21.47269 17.86896 1.000 17.10903 104 THR A O 1
ATOM 814 N N . HIS A 1 117 ? -1.53576 19.56447 18.42251 1.000 15.13195 105 HIS A N 1
ATOM 815 C CA . HIS A 1 117 ? -0.24829 20.19990 18.71531 1.000 15.14572 105 HIS A CA 1
ATOM 816 C C . HIS A 1 117 ? 0.83875 19.39076 18.04554 1.000 15.16412 105 HIS A C 1
ATOM 817 O O . HIS A 1 117 ? 1.00517 18.20961 18.36769 1.000 15.59161 105 HIS A O 1
ATOM 824 N N . VAL A 1 118 ? 1.61636 20.02732 17.16207 1.000 13.97485 106 VAL A N 1
ATOM 825 C CA . VAL A 1 118 ? 2.75024 19.38581 16.51721 1.000 12.96199 106 VAL A CA 1
ATOM 826 C C . VAL A 1 118 ? 3.92229 20.34503 16.59983 1.000 13.18620 106 VAL A C 1
ATOM 827 O O . VAL A 1 118 ? 3.76191 21.54119 16.33706 1.000 12.63871 106 VAL A O 1
ATOM 831 N N . TRP A 1 119 ? 5.07622 19.83391 17.02130 1.000 11.00258 107 TRP A N 1
ATOM 832 C CA . TRP A 1 119 ? 6.29434 20.62666 17.10959 1.000 11.07789 107 TRP A CA 1
ATOM 833 C C . TRP A 1 119 ? 7.29397 20.07120 16.09944 1.000 10.86065 107 TRP A C 1
ATOM 834 O O . TRP A 1 119 ? 7.63754 18.88212 16.15724 1.000 10.80527 107 TRP A O 1
ATOM 845 N N . LEU A 1 120 ? 7.74405 20.92104 15.17065 1.000 11.72245 108 LEU A N 1
ATOM 846 C CA . LEU A 1 120 ? 8.68081 20.51417 14.13800 1.000 11.04850 108 LEU A CA 1
ATOM 847 C C . LEU A 1 120 ? 9.92279 21.38811 14.07466 1.000 11.60096 108 LEU A C 1
ATOM 848 O O . LEU A 1 120 ? 10.77090 21.15276 13.20232 1.000 11.79527 108 LEU A O 1
ATOM 853 N N . HIS A 1 121 ? 10.00403 22.43835 14.89789 1.000 11.41249 109 HIS A N 1
ATOM 854 C CA . HIS A 1 121 ? 11.04106 23.44306 14.74868 1.000 11.65286 109 HIS A CA 1
ATOM 855 C C . HIS A 1 121 ? 12.39139 22.90236 15.20294 1.000 12.22089 109 HIS A C 1
ATOM 856 O O . HIS A 1 121 ? 12.48337 21.82928 15.79389 1.000 12.32349 109 HIS A O 1
ATOM 863 N N . THR A 1 122 ? 13.44194 23.66893 14.90346 1.000 13.18002 110 THR A N 1
ATOM 864 C CA . THR A 1 122 ? 14.80109 23.31751 15.30605 1.000 13.55033 110 THR A CA 1
ATOM 865 C C . THR A 1 122 ? 15.17056 21.93398 14.75685 1.000 13.44837 110 THR A C 1
ATOM 866 O O . THR A 1 122 ? 15.68699 21.06676 15.46571 1.000 14.08311 110 THR A O 1
ATOM 870 N N . ASN A 1 123 ? 14.90249 21.74074 13.47727 1.000 11.43050 111 ASN A N 1
ATOM 871 C CA . ASN A 1 123 ? 15.42747 20.63023 12.68364 1.000 11.05306 111 ASN A CA 1
ATOM 872 C C . ASN A 1 123 ? 16.02540 21.19515 11.40772 1.000 11.75364 111 ASN A C 1
ATOM 873 O O . ASN A 1 123 ? 15.50279 22.17700 10.86585 1.000 11.65922 111 ASN A O 1
ATOM 878 N N . PRO A 1 124 ? 17.05321 20.56135 10.87230 1.000 11.50350 112 PRO A N 1
ATOM 879 C CA . PRO A 1 124 ? 17.74818 21.05466 9.66498 1.000 11.81017 112 PRO A CA 1
ATOM 880 C C . PRO A 1 124 ? 17.05785 20.61043 8.37785 1.000 11.52705 112 PRO A C 1
ATOM 881 O O . PRO A 1 124 ? 17.63059 19.90204 7.54123 1.000 12.04104 112 PRO A O 1
ATOM 885 N N . TRP A 1 125 ? 15.80292 21.03112 8.20059 1.000 11.56602 113 TRP A N 1
ATOM 886 C CA . TRP A 1 125 ? 15.03087 20.53657 7.06388 1.000 11.38427 113 TRP A CA 1
ATOM 887 C C . TRP A 1 125 ? 15.73232 20.89420 5.76283 1.000 12.01431 113 TRP A C 1
ATOM 888 O O . TRP A 1 125 ? 16.17696 22.02492 5.58544 1.000 12.80011 113 TRP A O 1
ATOM 899 N N . ASP A 1 126 ? 15.85971 19.92566 4.85317 1.000 12.54732 114 ASP A N 1
ATOM 900 C CA . ASP A 1 126 ? 16.63153 20.12047 3.62256 1.000 13.46803 114 ASP A CA 1
ATOM 901 C C . ASP A 1 126 ? 15.65661 20.47147 2.50367 1.000 13.44922 114 ASP A C 1
ATOM 902 O O . ASP A 1 126 ? 15.13470 19.58172 1.82966 1.000 14.25229 114 ASP A O 1
ATOM 907 N N . CYS A 1 127 ? 15.46157 21.76223 2.25876 1.000 14.16923 115 CYS A N 1
ATOM 908 C CA . CYS A 1 127 ? 14.36985 22.14800 1.37339 1.000 14.85748 115 CYS A CA 1
ATOM 909 C C . CYS A 1 127 ? 14.7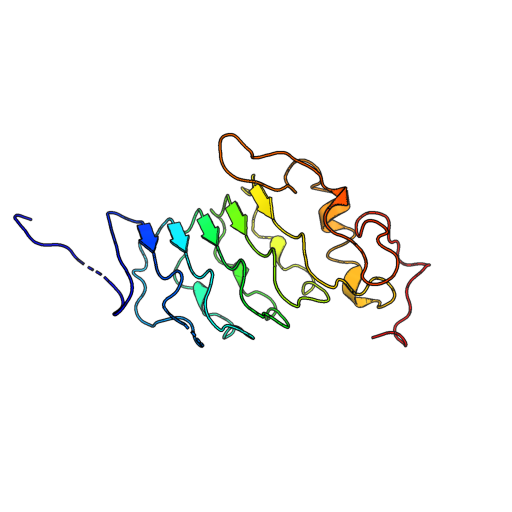2083 22.10901 -0.09357 1.000 15.34127 115 CYS A C 1
ATOM 910 O O . CYS A 1 127 ? 13.80739 22.24235 -0.92238 1.000 15.54395 115 CYS A O 1
ATOM 913 N N . GLN A 1 128 ? 15.98948 21.93505 -0.44149 1.000 12.99144 116 GLN A N 1
ATOM 914 C CA . GLN A 1 128 ? 16.33210 21.80865 -1.84932 1.000 13.86969 116 GLN A CA 1
ATOM 915 C C . GLN A 1 128 ? 16.12170 20.38723 -2.34623 1.000 14.39846 116 GLN A C 1
ATOM 916 O O . GLN A 1 128 ? 16.00823 20.18893 -3.55301 1.000 15.03516 116 GLN A O 1
ATOM 922 N N . CYS A 1 129 ? 16.04828 19.41539 -1.43891 1.000 14.01907 117 CYS A N 1
ATOM 923 C CA . CYS A 1 129 ? 15.92891 18.00939 -1.81193 1.000 15.18991 117 CYS A CA 1
ATOM 924 C C . CYS A 1 129 ? 14.46608 17.65960 -2.01642 1.000 14.76050 117 CYS A C 1
ATOM 925 O O . CYS A 1 129 ? 13.60268 18.05776 -1.23557 1.000 13.84179 117 CYS A O 1
ATOM 928 N N . THR A 1 130 ? 14.19914 16.91278 -3.07846 1.000 15.14116 118 THR A N 1
ATOM 929 C CA . THR A 1 130 ? 12.86951 16.39311 -3.39385 1.000 14.99609 118 THR A CA 1
ATOM 930 C C . THR A 1 130 ? 12.10303 15.82593 -2.19910 1.000 13.41595 118 THR A C 1
ATOM 931 O O . THR A 1 130 ? 10.86958 15.91852 -2.14312 1.000 13.41761 118 THR A O 1
ATOM 935 N N . ASP A 1 131 ? 12.80562 15.23096 -1.23268 1.000 15.35429 119 ASP A N 1
ATOM 936 C CA . ASP A 1 131 ? 12.11970 14.52351 -0.15280 1.000 14.62167 119 ASP A CA 1
ATOM 937 C C . ASP A 1 131 ? 11.41111 15.44994 0.82409 1.000 13.15807 119 ASP A C 1
ATOM 938 O O . ASP A 1 131 ? 10.66569 14.95920 1.67694 1.000 12.45779 119 ASP A O 1
ATOM 943 N N . ILE A 1 132 ? 11.62476 16.76866 0.73803 1.000 12.18219 120 ILE A N 1
ATOM 944 C CA . ILE A 1 132 ? 10.93880 17.69697 1.63843 1.000 11.17175 120 ILE A CA 1
ATOM 945 C C . ILE A 1 132 ? 9.45580 17.82274 1.31390 1.000 10.59419 120 ILE A C 1
ATOM 946 O O . ILE A 1 132 ? 8.69713 18.29204 2.17305 1.000 9.28823 120 ILE A O 1
ATOM 951 N N . LEU A 1 133 ? 9.02207 17.41828 0.10467 1.000 9.71364 121 LEU A N 1
ATOM 952 C CA . LEU A 1 133 ? 7.71479 17.87601 -0.37441 1.000 10.29234 121 LEU A CA 1
ATOM 953 C C . LEU A 1 133 ? 6.55325 17.29629 0.42449 1.000 9.77325 121 LEU A C 1
ATOM 954 O O . LEU A 1 133 ? 5.54152 17.98381 0.58264 1.000 9.28303 121 LEU A O 1
ATOM 959 N N . TYR A 1 134 ? 6.66629 16.08279 0.96580 1.000 10.89634 122 TYR A N 1
ATOM 960 C CA . TYR A 1 134 ? 5.56791 15.62200 1.81670 1.000 10.51347 122 TYR A CA 1
ATOM 961 C C . TYR A 1 134 ? 5.38323 16.56555 3.00131 1.000 9.00561 122 TYR A C 1
ATOM 962 O O . TYR A 1 134 ? 4.25832 17.02566 3.27026 1.000 9.05028 122 TYR A O 1
ATOM 971 N N . LEU A 1 135 ? 6.47631 16.90047 3.69589 1.000 11.95178 123 LEU A N 1
ATOM 972 C CA . LEU A 1 135 ? 6.35897 17.77002 4.86513 1.000 10.94449 123 LEU A CA 1
ATOM 973 C C . LEU A 1 135 ? 5.89222 19.16887 4.48180 1.000 11.06857 123 LEU A C 1
ATOM 974 O O . LEU A 1 135 ? 5.03252 19.74371 5.15605 1.000 10.68424 123 LEU A O 1
ATOM 979 N N . SER A 1 136 ? 6.39900 19.71713 3.36665 1.000 10.35107 124 SER A N 1
ATOM 980 C CA A SER A 1 136 ? 5.98054 21.04457 2.93874 0.500 10.91997 124 SER A CA 1
ATOM 981 C CA B SER A 1 136 ? 5.97811 21.05158 2.97412 0.500 10.89517 124 SER A CA 1
ATOM 982 C C . SER A 1 136 ? 4.48328 21.09218 2.68517 1.000 10.99583 124 SER A C 1
ATOM 983 O O . SER A 1 136 ? 3.79642 22.02504 3.10835 1.000 11.49059 124 SER A O 1
ATOM 988 N N . GLY A 1 137 ? 3.95650 20.08845 1.97641 1.000 10.26469 125 GLY A N 1
ATOM 989 C CA . GLY A 1 137 ? 2.52546 20.07448 1.71785 1.000 11.10359 125 GLY A CA 1
ATOM 990 C C . GLY A 1 137 ? 1.73285 19.86241 2.99290 1.000 10.24532 125 GLY A C 1
ATOM 991 O O . GLY A 1 137 ? 0.64012 20.42636 3.15045 1.000 10.94957 125 GLY A O 1
ATOM 992 N N . TRP A 1 138 ? 2.24179 19.01295 3.88440 1.000 10.73751 126 TRP A N 1
ATOM 993 C CA . TRP A 1 138 ? 1.52044 18.72418 5.12520 1.000 10.36483 126 TRP A CA 1
ATOM 994 C C . TRP A 1 138 ? 1.41993 19.98358 5.99115 1.000 9.94270 126 TRP A C 1
ATOM 995 O O . TRP A 1 138 ? 0.33118 20.31633 6.49766 1.000 10.37367 126 TRP A O 1
ATOM 1006 N N . VAL A 1 139 ? 2.53411 20.71156 6.16366 1.000 10.11638 127 VAL A N 1
ATOM 1007 C CA . VAL A 1 139 ? 2.48485 21.92408 6.97933 1.000 10.54599 127 VAL A CA 1
ATOM 1008 C C . VAL A 1 139 ? 1.56475 22.95185 6.33279 1.000 10.66156 127 VAL A C 1
ATOM 1009 O O . VAL A 1 139 ? 0.74389 23.59949 7.01049 1.000 10.82584 127 VAL A O 1
ATOM 1013 N N . ALA A 1 140 ? 1.65140 23.08709 5.01241 1.000 11.77494 128 ALA A N 1
ATOM 1014 C CA . ALA A 1 140 ? 0.80127 24.03390 4.30621 1.000 12.68247 128 ALA A CA 1
ATOM 1015 C C . ALA A 1 140 ? -0.67551 23.73131 4.50725 1.000 12.86377 128 ALA A C 1
ATOM 1016 O O . ALA A 1 140 ? -1.48876 24.65821 4.50568 1.000 13.19868 128 ALA A O 1
ATOM 1018 N N . GLN A 1 141 ? -1.04068 22.45218 4.64088 1.000 11.52911 129 GLN A N 1
ATOM 1019 C CA . GLN A 1 141 ? -2.44067 22.07892 4.79479 1.000 12.41048 129 GLN A CA 1
ATOM 1020 C C . GLN A 1 141 ? -2.89884 21.98831 6.25237 1.000 12.35819 129 GLN A C 1
ATOM 1021 O O . GLN A 1 141 ? -4.10986 21.97086 6.49866 1.000 13.52023 129 GLN A O 1
ATOM 1027 N N . HIS A 1 142 ? -1.96519 21.92492 7.21510 1.000 12.66439 130 HIS A N 1
ATOM 1028 C CA . HIS A 1 142 ? -2.27893 21.79093 8.64010 1.000 13.05675 130 HIS A CA 1
ATOM 1029 C C . HIS A 1 142 ? -1.61210 22.90269 9.43056 1.000 13.10157 130 HIS A C 1
ATOM 1030 O O . HIS A 1 142 ? -0.99894 22.67444 10.48358 1.000 12.60199 130 HIS A O 1
ATOM 1037 N N . SER A 1 143 ? -1.72307 24.14324 8.94321 1.000 14.33260 131 SER A N 1
ATOM 1038 C CA . SER A 1 143 ? -0.87819 25.16339 9.54561 1.000 14.18983 131 SER A CA 1
ATOM 1039 C C . SER A 1 143 ? -1.31772 25.50125 10.97117 1.000 15.90462 131 SER A C 1
ATOM 1040 O O . SER A 1 143 ? -0.48777 25.89596 11.79588 1.000 16.79457 131 SER A O 1
ATOM 1043 N N . SER A 1 144 ? -2.59077 25.32940 11.29647 1.000 14.25351 132 SER A N 1
ATOM 1044 C CA . SER A 1 144 ? -3.08038 25.80264 12.58565 1.000 14.94457 132 SER A CA 1
ATOM 1045 C C . SER A 1 144 ? -2.73941 24.85431 13.74064 1.000 14.86855 132 SER A C 1
ATOM 1046 O O . SER A 1 144 ? -3.16339 25.10755 14.88030 1.000 15.54663 132 SER A O 1
ATOM 1049 N N . ILE A 1 145 ? -1.97027 23.79256 13.49990 1.000 13.34763 133 ILE A N 1
ATOM 1050 C CA . ILE A 1 145 ? -1.55181 22.91933 14.59057 1.000 14.16070 133 ILE A CA 1
ATOM 1051 C C . ILE A 1 145 ? -0.04863 22.89338 14.79886 1.000 13.60007 133 ILE A C 1
ATOM 1052 O O . ILE A 1 145 ? 0.40555 22.22374 15.73159 1.000 14.06349 133 ILE A O 1
ATOM 1057 N N . VAL A 1 146 ? 0.74289 23.59114 13.97028 1.000 12.34251 134 VAL A N 1
ATOM 1058 C CA . VAL A 1 146 ? 2.20854 23.56718 14.07640 1.000 12.10983 134 VAL A CA 1
ATOM 1059 C C . VAL A 1 146 ? 2.66388 24.72907 14.94866 1.000 12.87640 134 VAL A C 1
ATOM 1060 O O . VAL A 1 146 ? 2.39980 25.88621 14.62318 1.000 13.79736 134 VAL A O 1
ATOM 1064 N N . GLY A 1 147 ? 3.36190 24.43526 16.06066 1.000 13.20827 135 GLY A N 1
ATOM 1065 C CA . GLY A 1 147 ? 3.68322 25.49368 17.00128 1.000 13.97986 135 GLY A CA 1
ATOM 1066 C C . GLY A 1 147 ? 4.94008 25.32354 17.83432 1.000 14.92863 135 GLY A C 1
ATOM 1067 O O . GLY A 1 147 ? 5.88169 24.59410 17.47475 1.000 14.64446 135 GLY A O 1
ATOM 1068 N N . GLU A 1 148 ? 4.97103 26.04517 18.95522 1.000 17.02471 136 GLU A N 1
ATOM 1069 C CA . GLU A 1 148 ? 6.12576 26.05951 19.83332 1.000 16.73678 136 GLU A CA 1
ATOM 1070 C C . GLU A 1 148 ? 5.62662 26.35622 21.23984 1.000 17.61689 136 GLU A C 1
ATOM 1071 O O . GLU A 1 148 ? 4.54210 26.90417 21.42563 1.000 18.47501 136 GLU A O 1
ATOM 1077 N N . GLY A 1 149 ? 6.42157 25.99994 22.23617 1.000 16.43751 137 GLY A N 1
ATOM 1078 C CA . GLY A 1 149 ? 6.02492 26.29166 23.60951 1.000 17.47205 137 GLY A CA 1
ATOM 1079 C C . GLY A 1 149 ? 5.15036 25.20548 24.20461 1.000 18.00189 137 GLY A C 1
ATOM 1080 O O . GLY A 1 149 ? 4.89651 24.15047 23.60997 1.000 17.60760 137 GLY A O 1
ATOM 1081 N N . TRP A 1 150 ? 4.66864 25.47198 25.41322 1.000 22.23577 138 TRP A N 1
ATOM 1082 C CA . TRP A 1 150 ? 3.97690 24.44961 26.18999 1.000 23.09760 138 TRP A CA 1
ATOM 1083 C C . TRP A 1 150 ? 2.98694 25.11554 27.13168 1.000 24.18446 138 TRP A C 1
ATOM 1084 O O . TRP A 1 150 ? 3.36425 26.03391 27.86225 1.000 25.09618 138 TRP A O 1
ATOM 1095 N N . LEU A 1 151 ? 1.72943 24.65317 27.10167 1.000 23.44116 139 LEU A N 1
ATOM 1096 C CA . LEU A 1 151 ? 0.68512 25.16168 27.98445 1.000 25.19726 139 LEU A CA 1
ATOM 1097 C C . LEU A 1 151 ? 0.58172 26.67533 27.84002 1.000 25.76696 139 LEU A C 1
ATOM 1098 O O . LEU A 1 151 ? 0.25701 27.16341 26.75828 1.000 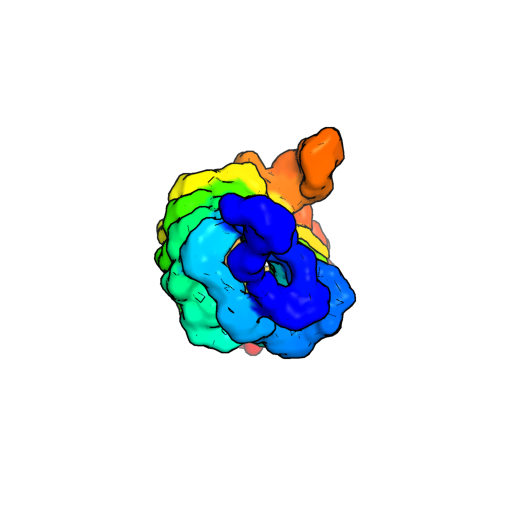24.95382 139 LEU A O 1
ATOM 1103 N N . ARG A 1 152 ? 0.90961 27.42446 28.90170 1.000 34.24754 140 ARG A N 1
ATOM 1104 C CA . ARG A 1 152 ? 0.76308 28.87979 28.86044 1.000 37.31972 140 ARG A CA 1
ATOM 1105 C C . ARG A 1 152 ? 1.57640 29.51606 27.74108 1.000 35.68107 140 ARG A C 1
ATOM 1106 O O . ARG A 1 152 ? 1.19741 30.57670 27.22996 1.000 36.94603 140 ARG A O 1
ATOM 1114 N N . SER A 1 153 ? 2.68294 28.89242 27.33299 1.000 27.56994 141 SER A N 1
ATOM 1115 C CA . SER A 1 153 ? 3.51795 29.47818 26.29651 1.000 26.03723 141 SER A CA 1
ATOM 1116 C C . SER A 1 153 ? 3.25559 28.88670 24.92040 1.000 24.45295 141 SER A C 1
ATOM 1117 O O . SER A 1 153 ? 3.94363 29.25528 23.96172 1.000 24.34731 141 SER A O 1
ATOM 1120 N N . TRP A 1 154 ? 2.28946 27.98510 24.79722 1.000 22.49186 142 TRP A N 1
ATOM 1121 C CA . TRP A 1 154 ? 2.00251 27.38348 23.49759 1.000 21.14021 142 TRP A CA 1
ATOM 1122 C C . TRP A 1 154 ? 1.48070 28.44550 22.54453 1.000 21.21353 142 TRP A C 1
ATOM 1123 O O . TRP A 1 154 ? 0.59616 29.24429 22.90062 1.000 22.65337 142 TRP A O 1
ATOM 1134 N N . THR A 1 155 ? 2.08036 28.49242 21.35712 1.000 20.34447 143 THR A N 1
ATOM 1135 C CA A THR A 1 155 ? 1.69995 29.43166 20.31693 0.500 20.66534 143 THR A CA 1
ATOM 1136 C CA B THR A 1 155 ? 1.68520 29.43075 20.31588 0.500 20.66041 143 THR A CA 1
ATOM 1137 C C . THR A 1 155 ? 1.84299 28.74832 18.97323 1.000 19.01211 143 THR A C 1
ATOM 1138 O O . THR A 1 155 ? 2.83628 28.06122 18.73190 1.000 18.61076 143 THR A O 1
ATOM 1145 N N . VAL A 1 156 ? 0.85922 28.92932 18.11583 1.000 20.32092 144 VAL A N 1
ATOM 1146 C CA . VAL A 1 156 ? 0.95744 28.36843 16.77806 1.000 19.36676 144 VAL A CA 1
ATOM 1147 C C . VAL A 1 156 ? 1.76655 29.31220 15.90757 1.000 19.40854 144 VAL A C 1
ATOM 1148 O O . VAL A 1 156 ? 1.64563 30.55068 15.99568 1.000 21.03609 144 VAL A O 1
ATOM 1152 N N . ASN A 1 157 ? 2.64523 28.71322 15.10205 1.000 16.89907 145 ASN A N 1
ATOM 1153 C CA . ASN A 1 157 ? 3.63619 29.43414 14.32992 1.000 17.78397 145 ASN A CA 1
ATOM 1154 C C . ASN A 1 157 ? 4.15650 28.47392 13.26536 1.000 17.83618 145 ASN A C 1
ATOM 1155 O O . ASN A 1 157 ? 5.25104 27.91171 13.40188 1.000 18.37744 145 ASN A O 1
ATOM 1160 N N . PRO A 1 158 ? 3.37197 28.23661 12.21457 1.000 17.22388 146 PRO A N 1
ATOM 1161 C CA . PRO A 1 158 ? 3.77023 27.24596 11.19359 1.000 16.70476 146 PRO A CA 1
ATOM 1162 C C . PRO A 1 158 ? 5.02850 27.61022 10.43937 1.000 18.20935 146 PRO A C 1
ATOM 1163 O O . PRO A 1 158 ? 5.67438 26.71621 9.86976 1.000 19.26447 146 PRO A O 1
ATOM 1167 N N . ASP A 1 159 ? 5.41531 28.87412 10.43213 1.000 17.48787 147 ASP A N 1
ATOM 1168 C CA . ASP A 1 159 ? 6.66022 29.24984 9.77840 1.000 18.07620 147 ASP A CA 1
ATOM 1169 C C . ASP A 1 159 ? 7.89549 28.90294 10.60773 1.000 19.36553 147 ASP A C 1
ATOM 1170 O O . ASP A 1 159 ? 9.00868 29.13513 10.12719 1.000 20.33913 147 ASP A O 1
ATOM 1175 N N . ASN A 1 160 ? 7.75352 28.30511 11.80447 1.000 15.07689 148 ASN A N 1
ATOM 1176 C CA . ASN A 1 160 ? 8.95761 27.95231 12.55699 1.000 15.51228 148 ASN A CA 1
ATOM 1177 C C . ASN A 1 160 ? 9.54236 26.60373 12.13834 1.000 15.38830 148 ASN A C 1
ATOM 1178 O O . ASN A 1 160 ? 10.61325 26.22559 12.63872 1.000 15.76467 148 ASN A O 1
ATOM 1183 N N . ALA A 1 161 ? 8.92219 25.90709 11.19107 1.000 11.69196 149 ALA A N 1
ATOM 1184 C CA . ALA A 1 161 ? 9.57283 24.78222 10.53205 1.000 12.55157 149 ALA A CA 1
ATOM 1185 C C . ALA A 1 161 ? 10.32659 25.37631 9.34764 1.000 13.47642 149 ALA A C 1
ATOM 1186 O O . ALA A 1 161 ? 9.70990 25.78410 8.36219 1.000 13.36995 149 ALA A O 1
ATOM 1188 N N . LYS A 1 162 ? 11.64899 25.45239 9.44952 1.000 14.87383 150 LYS A N 1
ATOM 1189 C CA . LYS A 1 162 ? 12.47467 26.30121 8.59185 1.000 15.94170 150 LYS A CA 1
ATOM 1190 C C . LYS A 1 162 ? 13.48344 25.49917 7.79015 1.000 16.59574 150 LYS A C 1
ATOM 1191 O O . LYS A 1 162 ? 14.05273 24.52960 8.28721 1.000 15.90769 150 LYS A O 1
ATOM 1197 N N . CYS A 1 163 ? 13.78014 26.00360 6.59147 1.000 14.27537 151 CYS A N 1
ATOM 1198 C CA . CYS A 1 163 ? 14.73370 25.37743 5.68804 1.000 14.61528 151 CYS A CA 1
ATOM 1199 C C . CYS A 1 163 ? 16.13621 25.66885 6.17221 1.000 15.43296 151 CYS A C 1
ATOM 1200 O O . CYS A 1 163 ? 16.47055 26.82817 6.41344 1.000 15.83307 151 CYS A O 1
ATOM 1203 N N . SER A 1 164 ? 16.95146 24.63051 6.31616 1.000 13.98859 152 SER A N 1
ATOM 1204 C CA . SER A 1 164 ? 18.32371 24.82198 6.76971 1.000 14.86155 152 SER A CA 1
ATOM 1205 C C . SER A 1 164 ? 19.06221 25.66547 5.74808 1.000 16.08496 152 SER A C 1
ATOM 1206 O O . SER A 1 164 ? 18.90354 25.45483 4.54101 1.000 17.20100 152 SER A O 1
ATOM 1209 N N . GLY A 1 165 ? 19.79385 26.67322 6.23259 1.000 18.64990 153 GLY A N 1
ATOM 1210 C CA . GLY A 1 165 ? 20.66218 27.47499 5.40489 1.000 19.67969 153 GLY A CA 1
ATOM 1211 C C . GLY A 1 165 ? 20.03169 28.71314 4.79590 1.000 19.49367 153 GLY A C 1
ATOM 1212 O O . GLY A 1 165 ? 20.75974 29.67234 4.51576 1.000 21.00272 153 GLY A O 1
ATOM 1213 N N . THR A 1 166 ? 18.72644 28.70862 4.51573 1.000 17.50228 154 THR A N 1
ATOM 1214 C CA . THR A 1 166 ? 18.03718 29.91717 4.05859 1.000 17.12855 154 THR A CA 1
ATOM 1215 C C . THR A 1 166 ? 17.04816 30.48433 5.05978 1.000 17.26604 154 THR A C 1
ATOM 1216 O O . THR A 1 166 ? 16.74166 31.67337 4.97684 1.000 17.83480 154 THR A O 1
ATOM 1220 N N . ASN A 1 167 ? 16.51982 29.66413 5.97310 1.000 17.01741 155 ASN A N 1
ATOM 1221 C CA A ASN A 1 167 ? 15.52113 30.02892 6.97676 0.500 16.91710 155 ASN A CA 1
ATOM 1222 C CA B ASN A 1 167 ? 15.54681 30.10310 6.98231 0.500 16.94900 155 ASN A CA 1
ATOM 1223 C C . ASN A 1 167 ? 14.17133 30.37290 6.37213 1.000 16.58788 155 ASN A C 1
ATOM 1224 O O . ASN A 1 167 ? 13.31811 30.95640 7.03338 1.000 18.12909 155 ASN A O 1
ATOM 1233 N N . THR A 1 168 ? 13.96460 30.00438 5.15901 1.000 15.54742 156 THR A N 1
ATOM 1234 C CA A THR A 1 168 ? 12.65914 30.07632 4.51504 0.500 15.24778 156 THR A CA 1
ATOM 1235 C CA B THR A 1 168 ? 12.63377 30.13954 4.61328 0.500 15.26408 156 THR A CA 1
ATOM 1236 C C . THR A 1 168 ? 11.72143 29.02721 5.12760 1.000 15.61442 156 THR A C 1
ATOM 1237 O O . THR A 1 168 ? 12.16600 27.93247 5.46246 1.000 16.01520 156 THR A O 1
ATOM 1244 N N . PRO A 1 169 ? 10.42709 29.30408 5.26019 1.000 12.03524 157 PRO A N 1
ATOM 1245 C CA . PRO A 1 169 ? 9.53882 28.30190 5.86414 1.000 12.33934 157 PRO A CA 1
ATOM 1246 C C . PRO A 1 169 ? 9.33470 27.10108 4.94118 1.000 11.44742 157 PRO A C 1
ATOM 1247 O O . PRO A 1 169 ? 9.09519 27.24678 3.74609 1.000 10.96699 157 PRO A O 1
ATOM 1251 N N . VAL A 1 170 ? 9.39172 25.90542 5.52878 1.000 12.62640 158 VAL A N 1
ATOM 1252 C CA . VAL A 1 170 ? 9.18468 24.66312 4.77835 1.000 11.53020 158 VAL A CA 1
ATOM 1253 C C . VAL A 1 170 ? 7.83678 24.65729 4.05702 1.000 12.51060 158 VAL A C 1
ATOM 1254 O O . VAL A 1 170 ? 7.72098 24.15294 2.92774 1.000 10.56509 158 VAL A O 1
ATOM 1258 N N . ARG A 1 171 ? 6.81597 25.29647 4.64416 1.000 12.34999 159 ARG A N 1
ATOM 1259 C CA A ARG A 1 171 ? 5.52235 25.19722 3.98249 0.500 13.07456 159 ARG A CA 1
ATOM 1260 C CA B ARG A 1 171 ? 5.49080 25.28045 4.03114 0.500 13.15819 159 ARG A CA 1
ATOM 1261 C C . ARG A 1 171 ? 5.43961 26.00911 2.69217 1.000 12.96205 159 ARG A C 1
ATOM 1262 O O . ARG A 1 171 ? 4.47989 25.80692 1.93449 1.000 13.39940 159 ARG A O 1
ATOM 1277 N N . ALA A 1 172 ? 6.40543 26.88875 2.40520 1.000 13.47938 160 ALA A N 1
ATOM 1278 C CA . ALA A 1 172 ? 6.41990 27.65567 1.15726 1.000 14.43331 160 ALA A CA 1
ATOM 1279 C C . ALA A 1 172 ? 7.13909 26.94096 0.01620 1.000 14.10018 160 ALA A C 1
ATOM 1280 O O . ALA A 1 172 ? 7.10155 27.43388 -1.11724 1.000 14.81716 160 ALA A O 1
ATOM 1282 N N . VAL A 1 173 ? 7.73236 25.76749 0.26411 1.000 12.60712 161 VAL A N 1
ATOM 1283 C CA . VAL A 1 173 ? 8.48176 25.07317 -0.78541 1.000 12.38477 161 VAL A CA 1
ATOM 1284 C C . VAL A 1 173 ? 7.52701 24.29361 -1.68589 1.000 13.72635 161 VAL A C 1
ATOM 1285 O O . VAL A 1 173 ? 6.69341 23.51327 -1.19652 1.000 14.15248 161 VAL A O 1
ATOM 1289 N N . THR A 1 174 ? 7.64153 24.49926 -3.00830 1.000 13.10015 162 THR A N 1
ATOM 1290 C CA . THR A 1 174 ? 6.83143 23.75683 -3.97004 1.000 14.93868 162 THR A CA 1
ATOM 1291 C C . THR A 1 174 ? 7.72372 22.91161 -4.86356 1.000 14.49592 162 THR A C 1
ATOM 1292 O O . THR A 1 174 ? 8.94637 23.03612 -4.84711 1.000 13.91591 162 THR A O 1
ATOM 1296 N N . GLU A 1 175 ? 7.10030 22.01634 -5.64620 1.000 14.23801 163 GLU A N 1
ATOM 1297 C CA . GLU A 1 175 ? 7.88007 20.99827 -6.33908 1.000 14.48629 163 GLU A CA 1
ATOM 1298 C C . GLU A 1 175 ? 8.90422 21.61351 -7.28889 1.000 16.07700 163 GLU A C 1
ATOM 1299 O O . GLU A 1 175 ? 10.00937 21.08620 -7.46097 1.000 15.70343 163 GLU A O 1
ATOM 1305 N N . ALA A 1 176 ? 8.54469 22.70774 -7.93774 1.000 12.74147 164 ALA A N 1
ATOM 1306 C CA . ALA A 1 176 ? 9.37899 23.21493 -9.02334 1.000 13.26946 164 ALA A CA 1
ATOM 1307 C C . ALA A 1 176 ? 10.70077 23.80568 -8.54667 1.000 12.80800 164 ALA A C 1
ATOM 1308 O O . ALA A 1 176 ? 11.55970 24.09737 -9.38621 1.000 13.34391 164 ALA A O 1
ATOM 1310 N N . SER A 1 177 ? 10.86595 24.03302 -7.26294 1.000 12.73130 165 SER A N 1
ATOM 1311 C CA A SER A 1 177 ? 12.13243 24.54836 -6.74917 0.500 12.18267 165 SER A CA 1
ATOM 1312 C CA B SER A 1 177 ? 12.11451 24.54863 -6.70096 0.500 12.13190 165 SER A CA 1
ATOM 1313 C C . SER A 1 177 ? 13.07661 23.45950 -6.25257 1.000 12.48816 165 SER A C 1
ATOM 1314 O O . SER A 1 177 ? 14.20560 23.77729 -5.89532 1.000 12.58837 165 SER A O 1
ATOM 1319 N N . THR A 1 178 ? 12.65590 22.19921 -6.23524 1.000 11.97435 166 THR A N 1
ATOM 1320 C CA . THR A 1 178 ? 13.45474 21.13383 -5.64271 1.000 11.90907 166 THR A CA 1
ATOM 1321 C C . THR A 1 178 ? 14.23575 20.39038 -6.71732 1.000 13.50595 166 THR A C 1
ATOM 1322 O O . THR A 1 178 ? 13.98193 20.51783 -7.91574 1.000 14.71450 166 THR A O 1
ATOM 1326 N N . SER A 1 179 ? 15.21757 19.61104 -6.27088 1.000 12.40382 167 SER A N 1
ATOM 1327 C CA . SER A 1 179 ? 15.94422 18.76220 -7.18855 1.000 13.24389 167 SER A CA 1
ATOM 1328 C C . SER A 1 179 ? 16.34210 17.44804 -6.53567 1.000 13.57287 167 SER A C 1
ATOM 1329 O O . SER A 1 179 ? 16.85410 17.44446 -5.40151 1.000 13.30048 167 SER A O 1
ATOM 1332 N N . PRO A 1 180 ? 16.17823 16.33081 -7.23703 1.000 16.91644 168 PRO A N 1
ATOM 1333 C CA . PRO A 1 180 ? 16.66661 15.06873 -6.68227 1.000 17.52776 168 PRO A CA 1
ATOM 1334 C C . PRO A 1 180 ? 18.16359 15.06429 -6.42517 1.000 18.43327 168 PRO A C 1
ATOM 1335 O O . PRO A 1 180 ? 18.64007 14.36506 -5.51400 1.000 18.60586 168 PRO A O 1
ATOM 1339 N N . SER A 1 181 ? 18.93246 15.81078 -7.21534 1.000 19.94285 169 SER A N 1
ATOM 1340 C CA . SER A 1 181 ? 20.38231 15.85087 -7.06821 1.000 21.57023 169 SER A CA 1
ATOM 1341 C C . SER A 1 181 ? 20.82278 16.49225 -5.76445 1.000 21.19241 169 SER A C 1
ATOM 1342 O O . SER A 1 181 ? 21.97779 16.33038 -5.37080 1.000 23.14283 169 SER A O 1
ATOM 1345 N N . LYS A 1 182 ? 19.94761 17.23693 -5.09527 1.000 16.56531 170 LYS A N 1
ATOM 1346 C CA . LYS A 1 182 ? 20.26434 17.82961 -3.80682 1.000 16.20237 170 LYS A CA 1
ATOM 1347 C C . LYS A 1 182 ? 19.90966 16.90768 -2.63480 1.000 16.64741 170 LYS A C 1
ATOM 1348 O O . LYS A 1 182 ? 20.00189 17.32814 -1.47036 1.000 16.65840 170 LYS A O 1
ATOM 1354 N N . CYS A 1 183 ? 19.55599 15.64841 -2.90176 1.000 19.58068 171 CYS A N 1
ATOM 1355 C CA . CYS A 1 183 ? 19.30792 14.69899 -1.81480 1.000 19.94783 171 CYS A CA 1
ATOM 1356 C C . CYS A 1 183 ? 20.57548 13.95224 -1.39450 1.000 23.21029 171 CYS A C 1
ATOM 1357 O O . CYS A 1 183 ? 21.36551 13.56798 -2.25849 1.000 22.21385 171 CYS A O 1
#

Radius of gyration: 16.56 Å; Cα contacts (8 Å, |Δi|>4): 436; chains: 1; bounding box: 27×33×57 Å

Solvent-accessible surface area: 9434 Å² total; per-residue (Å²): 202,155,171,132,158,93,69,10,103,159,19,75,49,86,84,51,36,3,68,2,55,50,42,59,72,93,26,41,87,90,16,54,114,81,1,74,106,0,63,2,8,65,22,107,1,65,149,5,98,88,35,40,0,60,65,5,63,85,0,35,7,0,28,0,14,70,4,94,0,78,54,10,26,80,26,1,0,26,90,0,67,94,0,103,40,0,0,0,10,76,4,72,0,121,26,0,26,126,26,2,6,76,135,9,114,49,16,65,47,0,14,0,34,90,12,38,0,43,15,105,12,54,75,0,46,48,0,2,41,19,0,58,149,67,23,91,27,0,0,64,30,167,122,241,69,56,79,74,54,23,55,15,0,90,4,68,78,93,100,60,34,0,84,64,18,90,121,96,80,23,36,104,94,121,100

Secondary structure (DSSP, 8-state):
-TT-----TT-EEETTEEE-TT----PPS---TT--EEE--SS--S---TTTTTT-TT-SEEE--SS------TTTTTT-TT--EEE--SS--S---TTTTTT-TT--EEE--SS-B-TTBGGGHHHHHHHHHSGGGBEES-GGG-EE-GGGSBBTTT--BGGG--GGG-BGGG-

B-factor: mean 20.64, std 9.7, range [7.49, 62.24]

Sequence (175 aa):
HHHHHGCPSQCSSCSGTDVNCDGARASVPAAIPITTQRLWLSNNQLTKLDPGVFDSLTQLTTLYLSNNQLTALPAGVFDKLTQLKELGLDQNQLKSIPDGAFARLPSLTHVWLHTNPWDCQCTDILYLSSGWVAQHSSIVGEGWLRSWTTVNPDNAKCSGTNNTTPVRRAVTEASSTSPSKC

Foldseek 3Di:
DPPDDDAFPCWDDDDLEIGNAQSAEADTPDNDLSHAAYEPANYAYQEYDACPCQSNLNYQYYAHAHYAHAAYDPQNCQRNLNHAEYHDANYAYQAHAACNCVSHVNHQAYEQAHYQHALQAQRRANVLCVCLVVQRHYFDDDDVPTDGDQQRNAHHPPRGRSVPRDNVRHDNVSD

Nearest PDB structures (foldseek):
  7la7-assembly1_A  TM=1.006E+00  e=9.784E-37  Petromyzon marinus
  7la8-assembly2_B  TM=9.931E-01  e=1.221E-30  Petromyzon marinus
  3g3a-assembly4_G  TM=9.779E-01  e=7.558E-22  Petromyzon marinus
  3g39-assembly1_A  TM=9.684E-01  e=1.274E-21  Petromyzon marinus
  9cj0-assembly1_A  TM=9.638E-01  e=3.835E-21  Petromyzon marinus